Protein AF-A0A0L8GNL0-F1 (afdb_monomer)

Radius of gyration: 37.31 Å; Cα contacts (8 Å, |Δi|>4): 167; chains: 1; bounding box: 91×71×72 Å

Secondary structure (DSSP, 8-state):
--GGGTEEEEEEE--TTSTT-EEEE-SSS-EEEEEESS-EEEEEEEEESSTTSPPEEEEEEE--PPPHHHHHTT--------------SS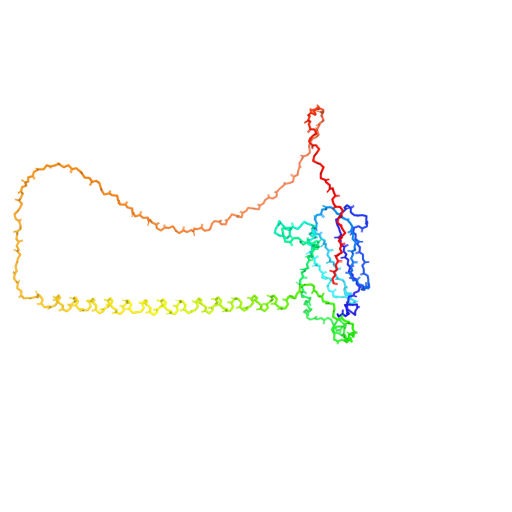--HHHHHHHH------------SS-HHHHHHHHHHHHHHHHHHHHHHHHHHHHHHHHHHHHHHHHHHHHHHHHTT--SS----PPPP---------------------------------------------------------EEEEEE-

Solvent-accessible surface area (backbone atoms only — not comparable to full-atom values): 16332 Å² total; per-residue (Å²): 131,79,58,65,67,43,38,45,34,36,35,39,35,50,55,85,90,44,85,71,26,72,42,78,39,62,57,80,78,48,59,51,76,49,75,46,79,76,66,49,67,31,41,38,36,41,32,41,61,49,80,88,53,80,62,48,76,46,80,44,71,47,79,80,78,73,52,73,67,44,55,75,70,65,59,88,73,88,84,90,85,80,90,84,81,92,80,75,80,84,58,53,77,66,48,46,50,38,71,69,68,61,74,85,70,96,63,79,82,84,74,62,96,66,61,61,65,62,53,49,50,51,50,51,50,52,51,51,51,52,53,49,51,54,52,51,52,53,52,52,53,50,50,53,50,49,54,50,52,55,52,52,50,51,53,54,54,52,50,52,57,53,63,69,69,64,83,81,79,87,86,85,82,84,79,86,87,84,88,86,90,79,89,84,89,85,88,85,85,87,85,82,83,78,88,80,83,86,79,88,82,85,84,86,87,84,84,90,85,87,90,86,90,88,89,90,87,83,90,86,83,89,89,81,89,77,82,74,79,72,74,77,59,74,42,80,45,74,52,70,112

InterPro domains:
  IPR005033 YEATS [PTHR47573] (2-164)
  IPR038704 YEATS superfamily [G3DSA:2.60.40.1970] (1-103)
  IPR055129 YEATS domain [PF03366] (2-65)
  IPR055129 YEATS domain [PS51037] (1-102)

Sequence (241 aa):
QDLSNYVKKVHFKLHESYPNQNRVVTKPPYEVTETGWGEFEVVIKIYFNDSNERPVTLYHLLKLFQSETDIMLGKKSLVCEFYDELMFQDPTQMMHQLLTNVRPIMMGTYRHENDFEEKREKTVNNILNAKNKIRYEIAELNERLKQSKETILKYKNEILKMEECDDVLTQPLQCPTTPLSSSTAVSLLTATSSASTVSLNVSVDNGATTPTTVTTAATSEVPTSLSISSSATTSINTLSI

Structure (mmCIF, N/CA/C/O backbone):
data_AF-A0A0L8GNL0-F1
#
_entry.id   AF-A0A0L8GNL0-F1
#
loop_
_atom_site.group_PDB
_atom_site.id
_atom_site.type_symbol
_atom_site.label_atom_id
_atom_site.label_alt_id
_atom_site.label_comp_id
_atom_site.label_asym_id
_atom_site.label_entity_id
_atom_site.label_seq_id
_atom_site.pdbx_PDB_ins_code
_atom_site.Cartn_x
_atom_site.Cartn_y
_atom_site.Cartn_z
_atom_site.occupancy
_atom_site.B_iso_or_equiv
_atom_site.auth_seq_id
_atom_site.auth_comp_id
_atom_site.auth_asym_id
_atom_site.auth_atom_id
_atom_site.pdbx_PDB_model_num
ATOM 1 N N . GLN A 1 1 ? 8.475 -14.566 1.090 1.00 61.19 1 GLN A N 1
ATOM 2 C CA . GLN A 1 1 ? 7.858 -15.228 -0.083 1.00 61.19 1 GLN A CA 1
ATOM 3 C C . GLN A 1 1 ? 8.562 -14.719 -1.335 1.00 61.19 1 GLN A C 1
ATOM 5 O O . GLN A 1 1 ? 9.025 -13.587 -1.301 1.00 61.19 1 GLN A O 1
ATOM 10 N N . ASP A 1 2 ? 8.697 -15.518 -2.397 1.00 74.50 2 ASP A N 1
ATOM 11 C CA . ASP A 1 2 ? 9.268 -15.013 -3.656 1.00 74.50 2 ASP A CA 1
ATOM 12 C C . ASP A 1 2 ? 8.208 -14.286 -4.470 1.00 74.50 2 ASP A C 1
ATOM 14 O O . ASP A 1 2 ? 7.346 -14.915 -5.088 1.00 74.50 2 ASP A O 1
ATOM 18 N N . LEU A 1 3 ? 8.276 -12.962 -4.464 1.00 86.00 3 LEU A N 1
ATOM 19 C CA . LEU A 1 3 ? 7.420 -12.126 -5.298 1.00 86.00 3 LEU A CA 1
ATOM 20 C C . LEU A 1 3 ? 7.780 -12.263 -6.788 1.00 86.00 3 LEU A C 1
ATOM 22 O O . LEU A 1 3 ? 6.911 -12.086 -7.638 1.00 86.00 3 LEU A O 1
ATOM 26 N N . SER A 1 4 ? 9.013 -12.660 -7.127 1.00 85.81 4 SER A N 1
ATOM 27 C CA . SER A 1 4 ? 9.515 -12.717 -8.515 1.00 85.81 4 SER A CA 1
ATOM 28 C C . SER A 1 4 ? 8.741 -13.668 -9.425 1.00 85.81 4 SER A C 1
ATOM 30 O O . SER A 1 4 ? 8.786 -13.535 -10.648 1.00 85.81 4 SER A O 1
ATOM 32 N N . ASN A 1 5 ? 8.031 -14.642 -8.845 1.00 88.50 5 ASN A N 1
ATOM 33 C CA . ASN A 1 5 ? 7.233 -15.602 -9.605 1.00 88.50 5 ASN A CA 1
ATOM 34 C C . ASN A 1 5 ? 6.108 -14.913 -10.384 1.00 88.50 5 ASN A C 1
ATOM 36 O O . ASN A 1 5 ? 5.841 -15.274 -11.529 1.00 88.50 5 ASN A O 1
ATOM 40 N N . TYR A 1 6 ? 5.472 -13.902 -9.793 1.00 91.00 6 TYR A N 1
ATOM 41 C CA . TYR A 1 6 ? 4.359 -13.181 -10.411 1.00 91.00 6 TYR A CA 1
ATOM 42 C C . TYR A 1 6 ? 4.653 -11.697 -10.642 1.00 91.00 6 TYR A C 1
ATOM 44 O O . TYR A 1 6 ? 4.002 -11.089 -11.489 1.00 91.00 6 TYR A O 1
ATOM 52 N N . VAL A 1 7 ? 5.653 -11.115 -9.976 1.00 93.94 7 VAL A N 1
ATOM 53 C CA . VAL A 1 7 ? 6.117 -9.741 -10.204 1.00 93.94 7 VAL A CA 1
ATOM 54 C C . VAL A 1 7 ? 7.204 -9.718 -11.276 1.00 9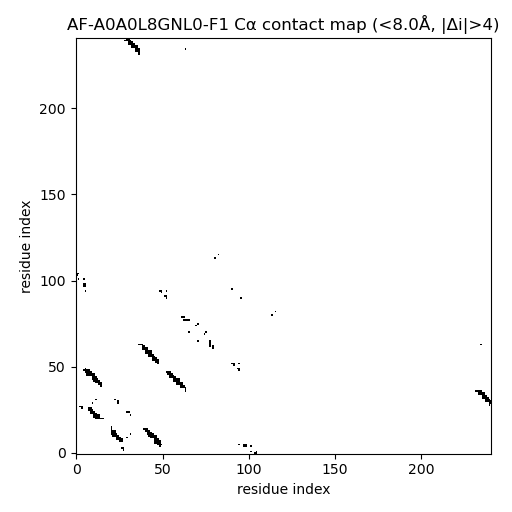3.94 7 VAL A C 1
ATOM 56 O O . VAL A 1 7 ? 8.263 -10.322 -11.134 1.00 93.94 7 VAL A O 1
ATOM 59 N N . LYS A 1 8 ? 6.963 -8.946 -12.337 1.00 95.56 8 LYS A N 1
ATOM 60 C CA . LYS A 1 8 ? 7.909 -8.708 -13.436 1.00 95.56 8 LYS A CA 1
ATOM 61 C C . LYS A 1 8 ? 8.917 -7.625 -13.105 1.00 95.56 8 LYS A C 1
ATOM 63 O O . LYS A 1 8 ? 10.094 -7.730 -13.441 1.00 95.56 8 LYS A O 1
ATOM 68 N N . LYS A 1 9 ? 8.420 -6.521 -12.547 1.00 96.50 9 LYS A N 1
ATOM 69 C CA . LYS A 1 9 ? 9.217 -5.351 -12.179 1.00 96.50 9 LYS A CA 1
ATOM 70 C C . LYS A 1 9 ? 8.424 -4.402 -11.296 1.00 96.50 9 LYS A C 1
ATOM 72 O O . LYS A 1 9 ? 7.199 -4.343 -11.373 1.00 96.50 9 LYS A O 1
ATOM 77 N N . VAL A 1 10 ? 9.151 -3.583 -10.558 1.00 97.94 10 VAL A N 1
ATOM 78 C CA . VAL A 1 10 ? 8.624 -2.530 -9.700 1.00 97.94 10 VAL A CA 1
ATOM 79 C C . VAL A 1 10 ? 9.221 -1.215 -10.162 1.00 97.94 10 VAL A C 1
ATOM 81 O O . VAL A 1 10 ? 10.431 -1.096 -10.350 1.00 97.94 10 VAL A O 1
ATOM 84 N N . HIS A 1 11 ? 8.361 -0.241 -10.415 1.00 97.81 11 HIS A N 1
ATOM 85 C CA . HIS A 1 11 ? 8.750 1.118 -10.745 1.00 97.81 11 HIS A CA 1
ATOM 86 C C . HIS A 1 11 ? 8.602 1.990 -9.504 1.00 97.81 11 HIS A C 1
ATOM 88 O O . HIS A 1 11 ? 7.504 2.095 -8.972 1.00 97.81 11 HIS A O 1
ATOM 94 N N . PHE A 1 12 ? 9.669 2.667 -9.108 1.00 98.06 12 PHE A N 1
ATOM 95 C CA . PHE A 1 12 ? 9.649 3.694 -8.077 1.00 98.06 12 PHE A CA 1
ATOM 96 C C . PHE A 1 12 ? 9.792 5.049 -8.761 1.00 98.06 12 PHE A C 1
ATOM 98 O O . PHE A 1 12 ? 10.820 5.325 -9.384 1.00 98.06 12 PHE A O 1
ATOM 105 N N . LYS A 1 13 ? 8.755 5.882 -8.692 1.00 97.75 13 LYS A N 1
ATOM 106 C CA . LYS A 1 13 ? 8.811 7.273 -9.142 1.00 97.75 13 LYS A CA 1
ATOM 107 C C . LYS A 1 13 ? 9.106 8.154 -7.934 1.00 97.75 13 LYS A C 1
ATOM 109 O O . LYS A 1 13 ? 8.230 8.386 -7.104 1.00 97.75 13 LYS A O 1
ATOM 114 N N . LEU A 1 14 ? 10.349 8.611 -7.864 1.00 97.31 14 LEU A N 1
ATOM 115 C CA . LEU A 1 14 ? 10.846 9.559 -6.878 1.00 97.31 14 LEU A CA 1
ATOM 116 C C . LEU A 1 14 ? 10.460 11.000 -7.254 1.00 97.31 14 LEU A C 1
ATOM 118 O O . LEU A 1 14 ? 9.925 11.257 -8.338 1.00 97.31 14 LEU A O 1
ATOM 122 N N . HIS A 1 15 ? 10.772 11.942 -6.364 1.00 96.62 15 HIS A N 1
ATOM 123 C CA . HIS A 1 15 ? 10.631 13.371 -6.622 1.00 96.62 15 HIS A CA 1
ATOM 124 C C . HIS A 1 15 ? 11.512 13.830 -7.799 1.00 96.62 15 HIS A C 1
ATOM 126 O O . HIS A 1 15 ? 12.594 13.291 -8.032 1.00 96.62 15 HIS A O 1
ATOM 132 N N . GLU A 1 16 ? 11.067 14.859 -8.523 1.00 96.06 16 GLU A N 1
ATOM 133 C CA . GLU A 1 16 ? 11.702 15.354 -9.759 1.00 96.06 16 GLU A CA 1
ATOM 134 C C . GLU A 1 16 ? 13.116 15.915 -9.546 1.00 96.06 16 GLU A C 1
ATOM 136 O O . GLU A 1 16 ? 13.903 16.010 -10.483 1.00 96.06 16 GLU A O 1
ATOM 141 N N . SER A 1 17 ? 13.471 16.242 -8.301 1.00 95.19 17 SER A N 1
ATOM 142 C CA . SER A 1 17 ? 14.826 16.666 -7.935 1.00 95.19 17 SER A CA 1
ATOM 143 C C . SER A 1 17 ? 15.866 15.546 -8.018 1.00 95.19 17 SER A C 1
ATOM 145 O O . SER A 1 17 ? 17.061 15.837 -8.012 1.00 95.19 17 SER A O 1
ATOM 147 N N . TYR A 1 18 ? 15.449 14.275 -8.044 1.00 96.12 18 TYR A N 1
ATOM 148 C CA . TYR A 1 18 ? 16.376 13.149 -8.127 1.00 96.12 18 TYR A CA 1
ATOM 149 C C . TYR A 1 18 ? 16.816 12.890 -9.571 1.00 96.12 18 TYR A C 1
ATOM 151 O O . TYR A 1 18 ? 15.975 12.809 -10.474 1.00 96.12 18 TYR A O 1
ATOM 159 N N . PRO A 1 19 ? 18.116 12.638 -9.812 1.00 93.56 19 PRO A N 1
ATOM 160 C CA . PRO A 1 19 ? 18.558 12.136 -11.101 1.00 93.56 19 PRO A CA 1
ATOM 161 C C . PRO A 1 19 ? 17.915 10.770 -11.353 1.00 93.56 19 PRO A C 1
ATOM 163 O O . PRO A 1 19 ? 17.896 9.895 -10.480 1.00 93.56 19 PRO A O 1
ATOM 166 N N . ASN A 1 20 ? 17.391 10.581 -12.564 1.00 93.56 20 ASN A N 1
ATOM 167 C CA . ASN A 1 20 ? 16.643 9.382 -12.938 1.00 93.56 20 ASN A CA 1
ATOM 168 C C . ASN A 1 20 ? 15.492 9.090 -11.961 1.00 93.56 20 ASN A C 1
ATOM 170 O O . ASN A 1 20 ? 15.438 8.006 -11.387 1.00 93.56 20 ASN A O 1
ATOM 174 N N . GLN A 1 21 ? 14.567 10.036 -11.766 1.00 95.88 21 GLN A N 1
ATOM 175 C CA . GLN A 1 21 ? 13.455 9.891 -10.813 1.00 95.88 21 GLN A CA 1
ATOM 176 C C . GLN A 1 21 ? 12.640 8.592 -10.975 1.00 95.88 21 GLN A C 1
ATOM 178 O O . GLN A 1 21 ? 12.047 8.117 -10.017 1.00 95.88 21 GLN A O 1
ATOM 183 N N . ASN A 1 22 ? 12.600 8.004 -12.176 1.00 97.19 22 ASN A N 1
ATOM 184 C CA . ASN A 1 22 ? 11.935 6.730 -12.436 1.00 97.19 22 ASN A CA 1
ATOM 185 C C . ASN A 1 22 ? 12.946 5.581 -12.328 1.00 97.19 22 ASN A C 1
ATOM 187 O O . ASN A 1 22 ? 13.700 5.321 -13.268 1.00 97.19 22 ASN A O 1
ATOM 191 N N . ARG A 1 23 ? 12.942 4.869 -11.202 1.00 97.25 23 ARG A N 1
ATOM 192 C CA . ARG A 1 23 ? 13.782 3.688 -10.966 1.00 97.25 23 ARG A CA 1
ATOM 193 C C . ARG A 1 23 ? 12.989 2.423 -11.245 1.00 97.25 23 ARG A C 1
ATOM 195 O O . ARG A 1 23 ? 11.818 2.336 -10.890 1.00 97.25 23 ARG A O 1
ATOM 202 N N . VAL A 1 24 ? 13.617 1.440 -11.882 1.00 97.62 24 VAL A N 1
ATOM 203 C CA . VAL A 1 24 ? 12.973 0.169 -12.229 1.00 97.62 24 VAL A CA 1
ATOM 204 C C . VAL A 1 24 ? 13.790 -0.976 -11.660 1.00 97.62 24 VAL A C 1
ATOM 206 O O . VAL A 1 24 ? 14.934 -1.175 -12.060 1.00 97.62 24 VAL A O 1
ATOM 209 N N . VAL A 1 25 ? 13.182 -1.750 -10.767 1.00 96.88 25 VAL A N 1
ATOM 210 C CA . VAL A 1 25 ? 13.789 -2.929 -10.149 1.00 96.88 25 VAL A CA 1
ATOM 211 C C . VAL A 1 25 ? 13.085 -4.172 -10.683 1.00 96.88 25 VAL A C 1
ATOM 213 O O . VAL A 1 25 ? 11.865 -4.282 -10.616 1.00 96.88 25 VAL A O 1
ATOM 216 N N . THR A 1 26 ? 13.839 -5.091 -11.284 1.00 95.44 26 THR A N 1
ATOM 217 C CA . THR A 1 26 ? 13.286 -6.279 -11.971 1.00 95.44 26 THR A CA 1
ATOM 218 C C . THR A 1 26 ? 13.453 -7.571 -11.177 1.00 95.44 26 THR A C 1
ATOM 220 O O . THR A 1 26 ? 12.779 -8.553 -11.466 1.00 95.44 26 THR A O 1
ATOM 223 N N . LYS A 1 27 ? 14.334 -7.580 -10.175 1.00 91.56 27 LYS A N 1
ATOM 224 C CA . LYS A 1 27 ? 14.648 -8.745 -9.346 1.00 91.56 27 LYS A CA 1
ATOM 225 C C . LYS A 1 27 ? 14.683 -8.330 -7.875 1.00 91.56 27 LYS A C 1
ATOM 227 O O . LYS A 1 27 ? 15.057 -7.190 -7.612 1.00 91.56 27 LYS A O 1
ATOM 232 N N . PRO A 1 28 ? 14.334 -9.228 -6.945 1.00 90.06 28 PRO A N 1
ATOM 233 C CA . PRO A 1 28 ? 14.420 -8.954 -5.520 1.00 90.06 28 PRO A CA 1
ATOM 234 C C . PRO A 1 28 ? 15.886 -8.759 -5.077 1.00 90.06 28 PRO A C 1
ATOM 236 O O . PRO A 1 28 ? 16.784 -9.337 -5.703 1.00 90.06 28 PRO A O 1
ATOM 239 N N . PRO A 1 29 ? 16.138 -8.010 -3.986 1.00 92.31 29 PRO A N 1
ATOM 240 C CA . PRO A 1 29 ? 15.162 -7.248 -3.202 1.00 92.31 29 PRO A CA 1
ATOM 241 C C . PRO A 1 29 ? 14.612 -6.058 -3.999 1.00 92.31 29 PRO A C 1
ATOM 243 O O . PRO A 1 29 ? 15.347 -5.362 -4.699 1.00 92.31 29 PRO A O 1
ATOM 246 N N . TYR A 1 30 ? 13.297 -5.852 -3.934 1.00 94.12 30 TYR A N 1
ATOM 247 C CA . TYR A 1 30 ? 12.639 -4.755 -4.635 1.00 94.12 30 TYR A CA 1
ATOM 248 C C . TYR A 1 30 ? 12.757 -3.481 -3.806 1.00 94.12 30 TYR A C 1
ATOM 250 O O . TYR A 1 30 ? 11.783 -3.022 -3.217 1.00 94.12 30 TYR A O 1
ATOM 258 N N . GLU A 1 31 ? 13.970 -2.936 -3.748 1.00 93.56 31 GLU A N 1
ATOM 259 C CA . GLU A 1 31 ? 14.277 -1.770 -2.932 1.00 93.56 31 GLU A CA 1
ATOM 260 C C . GLU A 1 31 ? 15.060 -0.691 -3.684 1.00 93.56 31 GLU A C 1
ATOM 262 O O . GLU A 1 31 ? 15.782 -0.959 -4.649 1.00 93.56 31 GLU A O 1
ATOM 267 N N . VAL A 1 32 ? 14.900 0.555 -3.240 1.00 94.31 32 VAL A N 1
ATOM 268 C CA . VAL A 1 32 ? 15.682 1.706 -3.696 1.00 94.31 32 VAL A CA 1
ATOM 269 C C . VAL A 1 32 ? 16.230 2.425 -2.474 1.00 94.31 32 VAL A C 1
ATOM 271 O O . VAL A 1 32 ? 15.463 2.889 -1.632 1.00 94.31 32 VAL A O 1
ATOM 274 N N . THR A 1 33 ? 17.556 2.544 -2.410 1.00 94.31 33 THR A N 1
ATOM 275 C CA . THR A 1 33 ? 18.246 3.326 -1.382 1.00 94.31 33 THR A CA 1
ATOM 276 C C . THR A 1 33 ? 18.713 4.656 -1.950 1.00 94.31 33 THR A C 1
ATOM 278 O O . THR A 1 33 ? 19.411 4.689 -2.963 1.00 94.31 33 THR A O 1
ATOM 281 N N . GLU A 1 34 ? 18.345 5.750 -1.291 1.00 93.81 34 GLU A N 1
ATOM 282 C CA . GLU A 1 34 ? 18.699 7.110 -1.695 1.00 93.81 34 GLU A CA 1
ATOM 283 C C . GLU A 1 34 ? 18.957 8.020 -0.496 1.00 93.81 34 GLU A C 1
ATOM 285 O O . GLU A 1 34 ? 18.543 7.744 0.633 1.00 93.81 34 GLU A O 1
ATOM 290 N N . THR A 1 35 ? 19.638 9.133 -0.753 1.00 92.62 35 THR A N 1
ATOM 291 C CA . THR A 1 35 ? 19.872 10.182 0.240 1.00 92.62 35 THR A CA 1
ATOM 292 C C . THR A 1 35 ? 19.005 11.406 -0.022 1.00 92.62 35 THR A C 1
ATOM 294 O O . THR A 1 35 ? 18.766 11.780 -1.169 1.00 92.62 35 THR A O 1
ATOM 297 N N . GLY A 1 36 ? 18.498 12.042 1.033 1.00 90.94 36 GLY A N 1
ATOM 298 C CA . GLY A 1 36 ? 17.607 13.194 0.890 1.00 90.94 36 GLY A CA 1
ATOM 299 C C . GLY A 1 36 ? 17.402 13.992 2.169 1.00 90.94 36 GLY A C 1
ATOM 300 O O . GLY A 1 36 ? 17.855 13.602 3.245 1.00 90.94 36 GLY A O 1
ATOM 301 N N . TRP A 1 37 ? 16.715 15.124 2.016 1.00 90.94 37 TRP A N 1
ATOM 302 C CA . TRP A 1 37 ? 16.456 16.110 3.078 1.00 90.94 37 TRP A CA 1
ATOM 303 C C . TRP A 1 37 ? 14.969 16.426 3.260 1.00 90.94 37 TRP A C 1
ATOM 305 O O . TRP A 1 37 ? 14.602 17.087 4.225 1.00 90.94 37 TRP A O 1
ATOM 315 N N . GLY A 1 38 ? 14.133 16.030 2.298 1.00 91.50 38 GLY A N 1
ATOM 316 C CA . GLY A 1 38 ? 12.712 16.356 2.260 1.00 91.50 38 GLY A CA 1
ATOM 317 C C . GLY A 1 38 ? 11.847 15.106 2.207 1.00 91.50 38 GLY A C 1
ATOM 318 O O . GLY A 1 38 ? 12.251 14.086 1.648 1.00 91.50 38 GLY A O 1
ATOM 319 N N . GLU A 1 39 ? 10.654 15.220 2.776 1.00 93.75 39 GLU A N 1
ATOM 320 C CA . GLU A 1 39 ? 9.603 14.212 2.688 1.00 93.75 39 GLU A CA 1
ATOM 321 C C . GLU A 1 39 ? 8.814 14.414 1.399 1.00 93.75 39 GLU A C 1
ATOM 323 O O . GLU A 1 39 ? 8.498 15.543 1.016 1.00 93.75 39 GLU A O 1
ATOM 328 N N . PHE A 1 40 ? 8.506 13.324 0.708 1.00 95.56 40 PHE A N 1
ATOM 329 C CA . PHE A 1 40 ? 7.718 13.368 -0.516 1.00 95.56 40 PHE A CA 1
ATOM 330 C C . PHE A 1 40 ? 7.000 12.042 -0.735 1.00 95.56 40 PHE A C 1
ATOM 332 O O . PHE A 1 40 ? 7.392 11.000 -0.211 1.00 95.56 40 PHE A O 1
ATOM 339 N N . GLU A 1 41 ? 5.931 12.080 -1.521 1.00 96.25 41 GLU A N 1
ATOM 340 C CA . GLU A 1 41 ? 5.212 10.878 -1.919 1.00 96.25 41 GLU A CA 1
ATOM 341 C C . GLU A 1 41 ? 5.968 10.152 -3.038 1.00 96.25 41 GLU A C 1
ATOM 343 O O . GLU A 1 41 ? 6.245 10.713 -4.102 1.00 96.25 41 GLU A O 1
ATOM 348 N N . VAL A 1 42 ? 6.304 8.889 -2.796 1.00 96.38 42 VAL A N 1
ATOM 349 C CA . VAL A 1 42 ? 6.856 7.972 -3.788 1.00 96.38 42 VAL A CA 1
ATOM 350 C C . VAL A 1 42 ? 5.710 7.185 -4.404 1.00 96.38 42 VAL A C 1
ATOM 352 O O . VAL A 1 42 ? 4.937 6.537 -3.697 1.00 96.38 42 VAL A O 1
ATOM 355 N N . VAL A 1 43 ? 5.628 7.188 -5.735 1.00 97.56 43 VAL A N 1
ATOM 356 C CA . VAL A 1 43 ? 4.664 6.345 -6.453 1.00 97.56 43 VAL A CA 1
ATOM 357 C C . VAL A 1 43 ? 5.338 5.027 -6.810 1.00 97.56 43 VAL A C 1
ATOM 359 O O . VAL A 1 43 ? 6.292 5.000 -7.592 1.00 97.56 43 VAL A O 1
ATOM 362 N N . ILE A 1 44 ? 4.830 3.929 -6.260 1.00 97.50 44 ILE A N 1
ATOM 363 C CA . ILE A 1 44 ? 5.339 2.577 -6.485 1.00 97.50 44 ILE A CA 1
ATOM 364 C C . ILE A 1 44 ? 4.371 1.862 -7.420 1.00 97.50 44 ILE A C 1
ATOM 366 O O . ILE A 1 44 ? 3.213 1.656 -7.080 1.00 97.50 44 ILE A O 1
ATOM 370 N N . LYS A 1 45 ? 4.816 1.477 -8.616 1.00 97.62 45 LYS A N 1
ATOM 371 C CA . LYS A 1 45 ? 3.993 0.731 -9.574 1.00 97.62 45 LYS A CA 1
ATOM 372 C C . LYS A 1 45 ? 4.546 -0.671 -9.793 1.00 97.62 45 LYS A C 1
ATOM 374 O O . LYS A 1 45 ? 5.632 -0.837 -10.347 1.00 97.62 45 LYS A O 1
ATOM 379 N N . ILE A 1 46 ? 3.773 -1.673 -9.399 1.00 97.25 46 ILE A N 1
ATOM 380 C CA . ILE A 1 46 ? 4.101 -3.093 -9.511 1.00 97.25 46 ILE A CA 1
ATOM 381 C C . ILE A 1 46 ? 3.519 -3.620 -10.821 1.00 97.25 46 ILE A C 1
ATOM 383 O O . ILE A 1 46 ? 2.322 -3.495 -11.077 1.00 97.25 46 ILE A O 1
ATOM 387 N N . TYR A 1 47 ? 4.370 -4.203 -11.659 1.00 96.69 47 TYR A N 1
ATOM 388 C CA . TYR A 1 47 ? 3.977 -4.862 -12.900 1.00 96.69 47 TYR A CA 1
ATOM 389 C C . TYR A 1 47 ? 4.100 -6.370 -12.740 1.00 96.69 47 TYR A C 1
ATOM 391 O O . TYR A 1 47 ? 5.116 -6.860 -12.241 1.00 96.69 47 TYR A O 1
ATOM 399 N N . PHE A 1 48 ?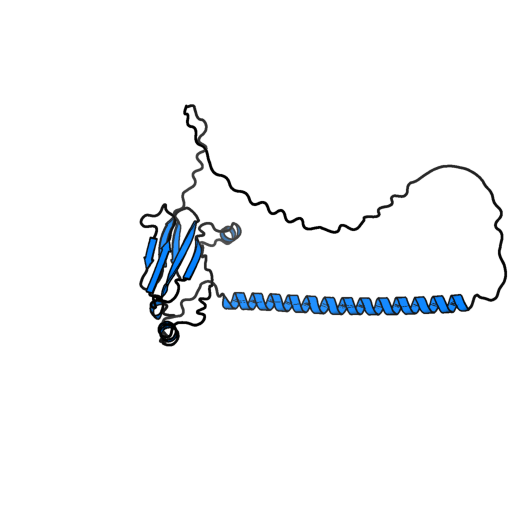 3.108 -7.098 -13.237 1.00 96.00 48 PHE A N 1
ATOM 400 C CA . PHE A 1 48 ? 3.077 -8.553 -13.178 1.00 96.00 48 PHE A CA 1
ATOM 401 C C . PHE A 1 48 ? 3.714 -9.198 -14.412 1.00 96.00 48 PHE A C 1
ATOM 403 O O . PHE A 1 48 ? 3.924 -8.556 -15.448 1.00 96.00 48 PHE A O 1
ATOM 410 N N . ASN A 1 49 ? 4.086 -10.471 -14.274 1.00 93.62 49 ASN A N 1
ATOM 411 C CA . ASN A 1 49 ? 4.631 -11.278 -15.368 1.00 93.62 49 ASN A CA 1
ATOM 412 C C . ASN A 1 49 ? 3.597 -11.473 -16.479 1.00 93.62 49 ASN A C 1
ATOM 414 O O . ASN A 1 49 ? 3.953 -11.386 -17.658 1.00 93.62 49 ASN A O 1
ATOM 418 N N . ASP A 1 50 ? 2.326 -11.647 -16.113 1.00 93.56 50 ASP A N 1
ATOM 419 C CA . ASP A 1 50 ? 1.235 -11.528 -17.071 1.00 93.56 50 ASP A CA 1
ATOM 420 C C . ASP A 1 50 ? 1.009 -10.053 -17.427 1.00 93.56 50 ASP A C 1
ATOM 422 O O . ASP A 1 50 ? 0.745 -9.216 -16.568 1.00 93.56 50 ASP A O 1
ATOM 426 N N . SER A 1 51 ? 1.130 -9.735 -18.715 1.00 92.44 51 SER A N 1
ATOM 427 C CA . SER A 1 51 ? 0.960 -8.367 -19.218 1.00 92.44 51 SER A CA 1
ATOM 428 C C . SER A 1 51 ? -0.510 -7.971 -19.388 1.00 92.44 51 SER A C 1
ATOM 430 O O . SER A 1 51 ? -0.783 -6.790 -19.595 1.00 92.44 51 SER A O 1
ATOM 432 N N . ASN A 1 52 ? -1.438 -8.931 -19.306 1.00 92.62 52 ASN A N 1
ATOM 433 C CA . ASN A 1 52 ? -2.879 -8.670 -19.297 1.00 92.62 52 ASN A CA 1
ATOM 434 C C . ASN A 1 52 ? -3.383 -8.263 -17.905 1.00 92.62 52 ASN A C 1
ATOM 436 O O . ASN A 1 52 ? -4.451 -7.665 -17.795 1.00 92.62 52 ASN A O 1
ATOM 440 N N . GLU A 1 53 ? -2.616 -8.563 -16.853 1.00 92.88 53 GLU A N 1
ATOM 441 C CA . GLU A 1 53 ? -2.953 -8.186 -15.485 1.00 92.88 53 GLU A CA 1
ATOM 442 C C . GLU A 1 53 ? -2.634 -6.704 -15.248 1.00 92.88 53 GLU A C 1
ATOM 444 O O . GLU A 1 53 ? -1.570 -6.195 -15.632 1.00 92.88 53 GLU A O 1
ATOM 449 N N . ARG A 1 54 ? -3.558 -5.979 -14.611 1.00 94.19 54 ARG A N 1
ATOM 450 C CA . ARG A 1 54 ? -3.409 -4.531 -14.425 1.00 94.19 54 ARG A CA 1
ATOM 451 C C . ARG A 1 54 ? -2.295 -4.238 -13.413 1.00 94.19 54 ARG A C 1
ATOM 453 O O . ARG A 1 54 ? -2.358 -4.750 -12.301 1.00 94.19 54 ARG A O 1
ATOM 460 N N . PRO A 1 55 ? -1.332 -3.344 -13.711 1.00 95.88 55 PRO A N 1
ATOM 461 C CA . PRO A 1 55 ? -0.339 -2.929 -12.724 1.00 95.88 55 PRO A CA 1
ATOM 462 C C . PRO A 1 55 ? -0.986 -2.302 -11.484 1.00 95.88 55 PRO A C 1
ATOM 464 O O . PRO A 1 55 ? -1.897 -1.476 -11.602 1.00 95.88 55 PRO A O 1
ATOM 467 N N . VAL A 1 56 ? -0.469 -2.635 -10.303 1.00 96.44 56 VAL A N 1
ATOM 468 C CA . VAL A 1 56 ? -0.896 -2.028 -9.034 1.00 96.44 56 VAL A CA 1
ATOM 469 C C . VAL A 1 56 ? -0.064 -0.781 -8.772 1.00 96.44 56 VAL A C 1
ATOM 471 O O . VAL A 1 56 ? 1.136 -0.772 -9.032 1.00 96.44 56 VAL A O 1
ATOM 474 N N . THR A 1 57 ? -0.701 0.290 -8.301 1.00 97.12 57 THR A N 1
ATOM 475 C CA . THR A 1 57 ? -0.030 1.549 -7.952 1.00 97.12 57 THR A CA 1
ATOM 476 C C . THR A 1 57 ? -0.263 1.845 -6.479 1.00 97.12 57 THR A C 1
ATOM 478 O O . THR A 1 57 ? -1.412 1.922 -6.057 1.00 97.12 57 THR A O 1
ATOM 481 N N . LEU A 1 58 ? 0.823 2.016 -5.735 1.00 96.50 58 LEU A N 1
ATOM 482 C CA . LEU A 1 58 ? 0.854 2.378 -4.327 1.00 96.50 58 LEU A CA 1
ATOM 483 C C . LEU A 1 58 ? 1.456 3.775 -4.183 1.00 96.50 58 LEU A C 1
ATOM 485 O O . LEU A 1 58 ? 2.314 4.182 -4.973 1.00 96.50 58 LEU A O 1
ATOM 489 N N . TYR A 1 59 ? 1.019 4.483 -3.152 1.00 96.00 59 TYR A N 1
ATOM 490 C CA . TYR A 1 59 ? 1.494 5.814 -2.807 1.00 96.00 59 TYR A CA 1
ATOM 491 C C . TYR A 1 59 ? 2.079 5.746 -1.405 1.00 96.00 59 TYR A C 1
ATOM 493 O O . TYR A 1 59 ? 1.379 5.413 -0.450 1.00 96.00 59 TYR A O 1
ATOM 501 N N . HIS A 1 60 ? 3.378 5.997 -1.293 1.00 94.88 60 HIS A N 1
ATOM 502 C CA . HIS A 1 60 ? 4.101 5.891 -0.037 1.00 94.88 60 HIS A CA 1
ATOM 503 C C . HIS A 1 60 ? 4.714 7.238 0.317 1.00 94.88 60 HIS A C 1
ATOM 505 O O . HIS A 1 60 ? 5.605 7.719 -0.381 1.00 94.88 60 HIS A O 1
ATOM 511 N N . LEU A 1 61 ? 4.258 7.851 1.406 1.00 94.19 61 LEU A N 1
ATOM 512 C CA . LEU A 1 61 ? 4.874 9.069 1.916 1.00 94.19 61 LEU A CA 1
ATOM 513 C C . LEU A 1 61 ? 6.212 8.724 2.580 1.00 94.19 61 LEU A C 1
ATOM 515 O O . LEU A 1 61 ? 6.233 8.139 3.662 1.00 94.19 61 LEU A O 1
ATOM 519 N N . LEU A 1 62 ? 7.319 9.107 1.942 1.00 92.50 62 LEU A N 1
ATOM 520 C CA . LEU A 1 62 ? 8.652 8.926 2.502 1.00 92.50 62 LEU A CA 1
ATOM 521 C C . LEU A 1 62 ? 8.845 9.904 3.664 1.00 92.50 62 LEU A C 1
ATOM 523 O O . LEU A 1 62 ? 8.995 11.107 3.452 1.00 92.50 62 LEU A O 1
ATOM 527 N N . LYS A 1 63 ? 8.829 9.373 4.886 1.00 90.31 63 LYS A N 1
ATOM 528 C CA . LYS A 1 63 ? 8.969 10.142 6.122 1.00 90.31 63 LYS A CA 1
ATOM 529 C C . LYS A 1 63 ? 10.430 10.169 6.574 1.00 90.31 63 LYS A C 1
ATOM 531 O O . LYS A 1 63 ? 11.069 9.125 6.638 1.00 90.31 63 LYS A O 1
ATOM 536 N N . LEU A 1 64 ? 10.940 11.348 6.913 1.00 86.94 64 LEU A N 1
ATOM 537 C CA . LEU A 1 64 ? 12.313 11.573 7.386 1.00 86.94 64 LEU A CA 1
ATOM 538 C C . LEU A 1 64 ? 12.344 12.061 8.830 1.00 86.94 64 LEU A C 1
ATOM 540 O O . LEU A 1 64 ? 13.301 11.796 9.559 1.00 86.94 64 LEU A O 1
ATOM 544 N N . PHE A 1 65 ? 11.302 12.770 9.258 1.00 86.06 65 PHE A N 1
ATOM 545 C CA . PHE A 1 65 ? 11.281 13.408 10.563 1.00 86.06 65 PHE A CA 1
ATOM 546 C C . PHE A 1 65 ? 10.589 12.524 11.596 1.00 86.06 65 PHE A C 1
ATOM 548 O O . PHE A 1 65 ? 9.443 12.094 11.438 1.00 86.06 65 PHE A O 1
ATOM 555 N N . GLN A 1 66 ? 11.297 12.255 12.690 1.00 83.50 66 GLN A N 1
ATOM 556 C CA . GLN A 1 66 ? 10.736 11.562 13.845 1.00 83.50 66 GLN A CA 1
ATOM 557 C C . GLN A 1 66 ? 9.732 12.458 14.579 1.00 83.50 66 GLN A C 1
ATOM 559 O O . GLN A 1 66 ? 9.836 13.684 14.542 1.00 83.50 66 GLN A O 1
ATOM 564 N N . SER A 1 67 ? 8.765 11.849 15.270 1.00 82.69 67 SER A N 1
ATOM 565 C CA . SER A 1 67 ? 7.912 12.613 16.185 1.00 82.69 67 SER A CA 1
ATOM 566 C C . SER A 1 67 ? 8.718 13.080 17.403 1.00 82.69 67 SER A C 1
ATOM 568 O O . SER A 1 67 ? 9.677 12.417 17.799 1.00 82.69 67 SER A O 1
ATOM 570 N N . GLU A 1 68 ? 8.318 14.185 18.042 1.00 81.12 68 GLU A N 1
ATOM 571 C CA . GLU A 1 68 ? 8.969 14.664 19.276 1.00 81.12 68 GLU A CA 1
ATOM 572 C C . GLU A 1 68 ? 9.043 13.564 20.345 1.00 81.12 68 GLU A C 1
ATOM 574 O O . GLU A 1 68 ? 10.053 13.407 21.028 1.00 81.12 68 GLU A O 1
ATOM 579 N N . THR A 1 69 ? 8.000 12.735 20.432 1.00 81.25 69 THR A N 1
ATOM 580 C CA . THR A 1 69 ? 7.948 11.574 21.323 1.00 81.25 69 THR A CA 1
ATOM 581 C C . THR A 1 69 ? 9.014 10.532 20.977 1.00 81.25 69 THR A C 1
ATOM 583 O O . THR A 1 69 ? 9.694 10.040 21.873 1.00 81.25 69 THR A O 1
ATOM 586 N N . ASP A 1 70 ? 9.211 10.207 19.698 1.00 81.06 70 ASP A N 1
ATOM 587 C CA . ASP A 1 70 ? 10.232 9.239 19.269 1.00 81.06 70 ASP A CA 1
ATOM 588 C C . ASP A 1 70 ? 11.657 9.729 19.568 1.00 81.06 70 ASP A C 1
ATOM 590 O O . ASP A 1 70 ? 12.501 8.939 20.005 1.00 81.06 70 ASP A O 1
ATOM 594 N N . ILE A 1 71 ? 11.890 11.037 19.420 1.00 81.38 71 ILE A N 1
ATOM 595 C CA . ILE A 1 71 ? 13.159 11.693 19.762 1.00 81.38 71 ILE A CA 1
ATOM 596 C C . ILE A 1 71 ? 13.401 11.615 21.275 1.00 81.38 71 ILE A C 1
ATOM 598 O O . ILE A 1 71 ? 14.490 11.235 21.707 1.00 81.38 71 ILE A O 1
ATOM 602 N N . MET A 1 72 ? 12.381 11.910 22.090 1.00 80.94 72 MET A N 1
ATOM 603 C CA . MET A 1 72 ? 12.456 11.801 23.554 1.00 80.94 72 MET A CA 1
ATOM 604 C C . MET A 1 72 ? 12.727 10.370 24.033 1.00 80.94 72 MET A C 1
ATOM 606 O O . MET A 1 72 ? 13.409 10.177 25.038 1.00 80.94 72 MET A O 1
ATOM 610 N N . LEU A 1 73 ? 12.229 9.365 23.306 1.00 83.19 73 LEU A N 1
ATOM 611 C CA . LEU A 1 73 ? 12.487 7.947 23.573 1.00 83.19 73 LEU A CA 1
ATOM 612 C C . LEU A 1 73 ? 13.856 7.469 23.047 1.00 83.19 73 LEU A C 1
ATOM 614 O O . LEU A 1 73 ? 14.207 6.304 23.235 1.00 83.19 73 LEU A O 1
ATOM 618 N N . GLY A 1 74 ? 14.640 8.341 22.402 1.00 79.56 74 GLY A N 1
ATOM 619 C CA . GLY A 1 74 ? 15.988 8.034 21.923 1.00 79.56 74 GLY A CA 1
ATOM 620 C C . GLY A 1 74 ? 16.029 7.087 20.720 1.00 79.56 74 GLY A C 1
ATOM 621 O O . GLY A 1 74 ? 17.039 6.401 20.519 1.00 79.56 74 GLY A O 1
ATOM 622 N N . LYS A 1 75 ? 14.955 7.014 19.920 1.00 78.31 75 LYS A N 1
ATOM 623 C CA . LYS A 1 75 ? 14.927 6.169 18.719 1.00 78.31 75 LYS A CA 1
ATOM 624 C C . LYS A 1 75 ? 15.894 6.719 17.670 1.00 78.31 75 LYS A C 1
ATOM 626 O O . LYS A 1 75 ? 15.827 7.872 17.266 1.00 78.31 75 LYS A O 1
ATOM 631 N N . LYS A 1 76 ? 16.824 5.879 17.212 1.00 73.88 76 LYS A N 1
ATOM 632 C CA . LYS A 1 76 ? 17.871 6.288 16.256 1.00 73.88 76 LYS A CA 1
ATOM 633 C C . LYS A 1 76 ? 17.490 6.078 14.793 1.00 73.88 76 LYS A C 1
ATOM 635 O O . LYS A 1 76 ? 18.097 6.698 13.931 1.00 73.88 76 LYS A O 1
ATOM 640 N N . SER A 1 77 ? 16.514 5.213 14.521 1.00 77.25 77 SER A N 1
ATOM 641 C CA . SER A 1 77 ? 16.063 4.881 13.169 1.00 77.25 77 SER A CA 1
ATOM 642 C C . SER A 1 77 ? 14.576 5.178 13.030 1.00 77.25 77 SER A C 1
ATOM 644 O O . SER A 1 77 ? 13.797 4.869 13.935 1.00 77.25 77 SER A O 1
ATOM 646 N N . LEU A 1 78 ? 14.201 5.783 11.905 1.00 82.81 78 LEU A N 1
ATOM 647 C CA . LEU A 1 78 ? 12.814 5.966 11.508 1.00 82.81 78 LEU A CA 1
ATOM 648 C C . LEU A 1 78 ? 12.479 4.885 10.484 1.00 82.81 78 LEU A C 1
ATOM 650 O O . LEU A 1 78 ? 13.127 4.785 9.449 1.00 82.81 78 LEU A O 1
ATOM 654 N N . VAL A 1 79 ? 11.462 4.084 10.790 1.00 84.88 79 VAL A N 1
ATOM 655 C CA . VAL A 1 79 ? 10.931 3.056 9.893 1.00 84.88 79 VAL A CA 1
ATOM 656 C C . VAL A 1 79 ? 9.463 3.378 9.647 1.00 84.88 79 VAL A C 1
ATOM 658 O O . VAL A 1 79 ? 8.687 3.523 10.594 1.00 84.88 79 VAL A O 1
ATOM 661 N N . CYS A 1 80 ? 9.090 3.534 8.378 1.00 85.31 80 CYS A N 1
ATOM 662 C CA . CYS A 1 80 ? 7.713 3.749 7.956 1.00 85.31 80 CYS A CA 1
ATOM 663 C C . CYS A 1 80 ? 7.315 2.613 7.013 1.00 85.31 80 CYS A C 1
ATOM 665 O O . CYS A 1 80 ? 7.735 2.577 5.864 1.00 85.31 80 CYS A O 1
ATOM 667 N N . GLU A 1 81 ? 6.526 1.672 7.524 1.00 86.75 81 GLU A N 1
ATOM 668 C CA . GLU A 1 81 ? 6.070 0.487 6.797 1.00 86.75 81 GLU A CA 1
ATOM 669 C C . GLU A 1 81 ? 4.542 0.459 6.791 1.00 86.75 81 GLU A C 1
ATOM 671 O O . GLU A 1 81 ? 3.902 0.719 7.816 1.00 86.75 81 GLU A O 1
ATOM 676 N N . PHE A 1 82 ? 3.960 0.110 5.646 1.00 86.06 82 PHE A N 1
ATOM 677 C CA . PHE A 1 82 ? 2.523 -0.088 5.501 1.00 86.06 82 PHE A CA 1
ATOM 678 C C . PHE A 1 82 ? 2.261 -1.502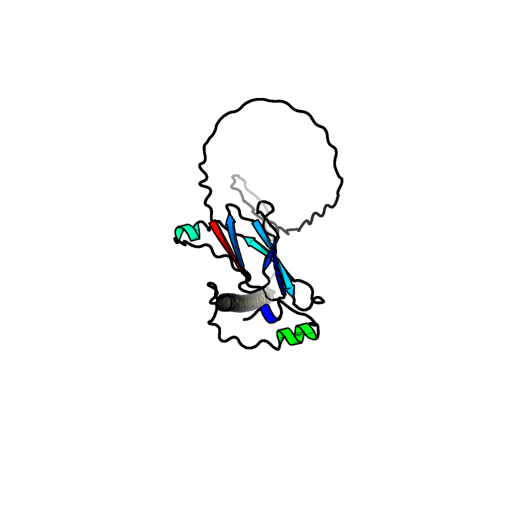 5.006 1.00 86.06 82 PHE A C 1
ATOM 680 O O . PHE A 1 82 ? 2.901 -1.964 4.065 1.00 86.06 82 PHE A O 1
ATOM 687 N N . TYR A 1 83 ? 1.313 -2.171 5.651 1.00 87.56 83 TYR A N 1
ATOM 688 C CA . TYR A 1 83 ? 0.787 -3.438 5.173 1.00 87.56 83 TYR A CA 1
ATOM 689 C C . TYR A 1 83 ? -0.278 -3.176 4.108 1.00 87.56 83 TYR A C 1
ATOM 691 O O . TYR A 1 83 ? -1.153 -2.333 4.320 1.00 87.56 83 TYR A O 1
ATOM 699 N N . ASP A 1 84 ? -0.206 -3.907 2.999 1.00 87.94 84 ASP A N 1
ATOM 700 C CA . ASP A 1 84 ? -1.206 -3.867 1.937 1.00 87.94 84 ASP A CA 1
ATOM 701 C C . ASP A 1 84 ? -1.467 -5.276 1.380 1.00 87.94 84 ASP A C 1
ATOM 703 O O . ASP A 1 84 ? -0.583 -6.138 1.380 1.00 87.94 84 ASP A O 1
ATOM 707 N N . GLU A 1 85 ? -2.688 -5.505 0.900 1.00 90.06 85 GLU A N 1
ATOM 708 C CA . GLU A 1 85 ? -3.150 -6.783 0.357 1.00 90.06 85 GLU A CA 1
ATOM 709 C C . GLU A 1 85 ? -3.438 -6.652 -1.140 1.00 90.06 85 GLU A C 1
ATOM 711 O O . GLU A 1 85 ? -4.353 -5.951 -1.576 1.00 90.06 85 GLU A O 1
ATOM 716 N N . LEU A 1 86 ? -2.675 -7.381 -1.958 1.00 90.50 86 LEU A N 1
ATOM 717 C CA . LEU A 1 86 ? -2.917 -7.435 -3.397 1.00 90.50 86 LEU A CA 1
ATOM 718 C C . LEU A 1 86 ? -4.030 -8.439 -3.711 1.00 90.50 86 LEU A C 1
ATOM 720 O O . LEU A 1 86 ? -3.814 -9.651 -3.707 1.00 90.50 86 LEU A O 1
ATOM 724 N N . MET A 1 87 ? -5.215 -7.914 -4.018 1.00 90.31 87 MET A N 1
ATOM 725 C CA . MET A 1 87 ? -6.392 -8.709 -4.365 1.00 90.31 87 MET A CA 1
ATOM 726 C C . MET A 1 87 ? -6.499 -8.909 -5.879 1.00 90.31 87 MET A C 1
ATOM 728 O O . MET A 1 87 ? -6.692 -7.953 -6.630 1.00 90.31 87 MET A O 1
ATOM 732 N N . PHE A 1 88 ? -6.428 -10.165 -6.322 1.00 91.06 88 PHE A N 1
ATOM 733 C CA . PHE A 1 88 ? -6.638 -10.554 -7.718 1.00 91.06 88 PHE A CA 1
ATOM 734 C C . PHE A 1 88 ? -8.050 -11.114 -7.882 1.00 91.06 88 PHE A C 1
ATOM 736 O O . PHE A 1 88 ? -8.308 -12.271 -7.547 1.00 91.06 88 PHE A O 1
ATOM 743 N N . GLN A 1 89 ? -8.977 -10.282 -8.357 1.00 91.19 89 GLN A N 1
ATOM 744 C CA . GLN A 1 89 ? -10.344 -10.706 -8.647 1.00 91.19 89 GLN A CA 1
ATOM 745 C C . GLN A 1 89 ? -10.397 -11.276 -10.065 1.00 91.19 89 GLN A C 1
ATOM 747 O O . GLN A 1 89 ? -10.078 -10.570 -11.016 1.00 91.19 89 GLN A O 1
ATOM 752 N N . ASP A 1 90 ? -10.771 -12.552 -10.181 1.00 90.88 90 ASP A N 1
ATOM 753 C CA . ASP A 1 90 ? -10.789 -13.302 -11.442 1.00 90.88 90 ASP A CA 1
ATOM 754 C C . ASP A 1 90 ? -9.441 -13.249 -12.197 1.00 90.88 90 ASP A C 1
ATOM 756 O O . ASP A 1 90 ? -9.376 -12.753 -13.326 1.00 90.88 90 ASP A O 1
ATOM 760 N N . PRO A 1 91 ? -8.342 -13.753 -11.589 1.00 93.75 91 PRO A N 1
ATOM 761 C CA . PRO A 1 91 ? -7.026 -13.726 -12.216 1.00 93.75 91 PRO A CA 1
ATOM 762 C C . PRO A 1 91 ? -7.038 -14.499 -13.534 1.00 93.75 91 PRO A C 1
ATOM 764 O O . PRO A 1 91 ? -7.710 -15.527 -13.677 1.00 93.75 91 PRO A O 1
ATOM 767 N N . THR A 1 92 ? -6.222 -14.057 -14.487 1.00 94.44 92 THR A N 1
ATOM 768 C CA . THR A 1 92 ? -6.016 -14.809 -15.727 1.00 94.44 92 THR A CA 1
ATOM 769 C C . THR A 1 92 ? -5.516 -16.229 -15.434 1.00 94.44 92 THR A C 1
ATOM 771 O O . THR A 1 92 ? -4.905 -16.498 -14.397 1.00 94.44 92 THR A O 1
ATOM 774 N N . GLN A 1 93 ? -5.709 -17.162 -16.372 1.00 93.50 93 GLN A N 1
ATOM 775 C CA . GLN A 1 93 ? -5.238 -18.540 -16.190 1.00 93.50 93 GLN A CA 1
ATOM 776 C C . GLN A 1 93 ? -3.723 -18.610 -15.924 1.00 93.50 93 GLN A C 1
ATOM 778 O O . GLN A 1 93 ? -3.272 -19.423 -15.116 1.00 93.50 93 GLN A O 1
ATOM 783 N N . MET A 1 94 ? -2.944 -17.735 -16.570 1.00 92.81 94 MET A N 1
ATOM 784 C CA . MET A 1 94 ? -1.507 -17.612 -16.336 1.00 92.81 94 MET A CA 1
ATOM 785 C C . MET A 1 94 ? -1.221 -17.075 -14.931 1.00 92.81 94 MET A C 1
ATOM 787 O O . MET A 1 94 ? -0.434 -17.679 -14.204 1.00 92.81 94 MET A O 1
ATOM 791 N N . MET A 1 95 ? -1.869 -15.980 -14.523 1.00 93.00 95 MET A N 1
ATOM 792 C CA . MET A 1 95 ? -1.660 -15.380 -13.206 1.00 93.00 95 MET A CA 1
ATOM 793 C C . MET A 1 95 ? -2.051 -16.343 -12.084 1.00 93.00 95 MET A C 1
ATOM 795 O O . MET A 1 95 ? -1.280 -16.539 -11.150 1.00 93.00 95 MET A O 1
ATOM 799 N N . HIS A 1 96 ? -3.181 -17.038 -12.223 1.00 92.62 96 HIS A N 1
ATOM 800 C CA . HIS A 1 96 ? -3.597 -18.082 -11.291 1.00 92.62 96 HIS A CA 1
ATOM 801 C C . HIS A 1 96 ? -2.510 -19.154 -11.125 1.00 92.62 96 HIS A C 1
ATOM 803 O O . HIS A 1 96 ? -2.143 -19.479 -10.001 1.00 92.62 96 HIS A O 1
ATOM 809 N N . GLN A 1 97 ? -1.931 -19.661 -12.222 1.00 91.75 97 GLN A N 1
ATOM 810 C CA . GLN A 1 97 ? -0.829 -20.628 -12.147 1.00 91.75 97 GLN A CA 1
ATOM 811 C C . GLN A 1 97 ? 0.405 -20.063 -11.434 1.00 91.75 97 GLN A C 1
ATOM 813 O O . GLN A 1 97 ? 1.029 -20.781 -10.654 1.00 91.75 97 GLN A O 1
ATOM 818 N N . LEU A 1 98 ? 0.769 -18.801 -11.681 1.00 89.88 98 LEU A N 1
ATOM 819 C CA . LEU A 1 98 ? 1.906 -18.153 -11.013 1.00 89.88 98 LEU A CA 1
ATOM 820 C C . LEU A 1 98 ? 1.661 -17.964 -9.509 1.00 89.88 98 LEU A C 1
ATOM 822 O O . LEU A 1 98 ? 2.590 -18.123 -8.718 1.00 89.88 98 LEU A O 1
ATOM 826 N N . LEU A 1 99 ? 0.418 -17.667 -9.118 1.00 88.69 99 LEU A N 1
ATOM 827 C CA . LEU A 1 99 ? 0.001 -17.508 -7.724 1.00 88.69 99 LEU A CA 1
ATOM 828 C C . LEU A 1 99 ? -0.082 -18.852 -6.979 1.00 88.69 99 LEU A C 1
ATOM 830 O O . LEU A 1 99 ? 0.246 -18.907 -5.796 1.00 88.69 99 LEU A O 1
ATOM 834 N N . THR A 1 100 ? -0.477 -19.944 -7.646 1.00 87.44 100 THR A N 1
ATOM 835 C CA . THR A 1 100 ? -0.594 -21.272 -7.012 1.00 87.44 100 THR A CA 1
ATOM 836 C C . THR A 1 100 ? 0.707 -22.070 -7.011 1.00 87.44 100 THR A C 1
ATOM 838 O O . THR A 1 100 ? 0.951 -22.842 -6.088 1.00 87.44 100 THR A O 1
ATOM 841 N N . ASN A 1 101 ? 1.565 -21.898 -8.022 1.00 80.75 101 ASN A N 1
ATOM 842 C CA . ASN A 1 101 ? 2.816 -22.654 -8.171 1.00 80.75 101 ASN A CA 1
ATOM 843 C C . ASN A 1 101 ? 3.997 -21.996 -7.441 1.00 80.75 101 ASN A C 1
ATOM 845 O O . ASN A 1 101 ? 5.135 -22.013 -7.917 1.00 80.75 101 ASN A O 1
ATOM 849 N N . VAL A 1 102 ? 3.750 -21.411 -6.271 1.00 68.75 102 VAL A N 1
ATOM 850 C CA . VAL A 1 102 ? 4.812 -20.825 -5.454 1.00 68.75 102 VAL A CA 1
ATOM 851 C C . VAL A 1 102 ? 5.486 -21.950 -4.673 1.00 68.75 102 VAL A C 1
ATOM 853 O O . VAL A 1 102 ? 4.915 -22.502 -3.733 1.00 68.75 102 VAL A O 1
ATOM 856 N N . ARG A 1 103 ? 6.725 -22.304 -5.047 1.00 64.69 103 ARG A N 1
ATOM 857 C CA . ARG A 1 103 ? 7.548 -23.186 -4.204 1.00 64.69 103 ARG A CA 1
ATOM 858 C C . ARG A 1 103 ? 7.735 -22.509 -2.839 1.00 64.69 103 ARG A C 1
ATOM 860 O O . ARG A 1 103 ? 8.160 -21.351 -2.822 1.00 64.69 103 ARG A O 1
ATOM 867 N N . PRO A 1 104 ? 7.477 -23.192 -1.708 1.00 59.09 104 PRO A N 1
ATOM 868 C CA . PRO A 1 104 ? 7.813 -22.647 -0.403 1.00 59.09 104 PRO A CA 1
ATOM 869 C C . PRO A 1 104 ? 9.325 -22.435 -0.367 1.00 59.09 104 PRO A C 1
ATOM 871 O O . PRO A 1 104 ? 10.096 -23.395 -0.417 1.00 59.09 104 PRO A O 1
ATOM 874 N N . ILE A 1 105 ? 9.772 -21.181 -0.351 1.00 55.53 105 ILE A N 1
ATOM 875 C CA . ILE A 1 105 ? 11.195 -20.916 -0.187 1.00 55.53 105 ILE A CA 1
ATOM 876 C C . ILE A 1 105 ? 11.544 -21.152 1.279 1.00 55.53 105 ILE A C 1
ATOM 878 O O . ILE A 1 105 ? 10.994 -20.507 2.167 1.00 55.53 105 ILE A O 1
ATOM 882 N N . MET A 1 106 ? 12.519 -22.029 1.516 1.00 48.44 106 MET A N 1
ATOM 883 C CA . MET A 1 106 ? 13.195 -22.199 2.804 1.00 48.44 106 MET A CA 1
ATOM 884 C C . MET A 1 106 ? 14.174 -21.040 3.084 1.00 48.44 106 MET A C 1
ATOM 886 O O . MET A 1 106 ? 15.337 -21.266 3.402 1.00 48.44 106 MET A O 1
ATOM 890 N N . MET A 1 107 ? 13.741 -19.790 2.900 1.00 48.31 107 MET A N 1
ATOM 891 C CA . MET A 1 107 ? 14.523 -18.605 3.257 1.00 48.31 107 MET A CA 1
ATOM 892 C C . MET A 1 107 ? 13.967 -18.067 4.564 1.00 48.31 107 MET A C 1
ATOM 894 O O . MET A 1 107 ? 12.751 -17.955 4.720 1.00 48.31 107 MET A O 1
ATOM 898 N N . GLY A 1 108 ? 14.880 -17.802 5.502 1.00 48.97 108 GLY A N 1
ATOM 899 C CA . GLY A 1 108 ? 14.577 -17.344 6.851 1.00 48.97 108 GLY A CA 1
ATOM 900 C C . GLY A 1 108 ? 13.543 -16.227 6.845 1.00 48.97 108 GLY A C 1
ATOM 901 O O . GLY A 1 108 ? 13.536 -15.369 5.965 1.00 48.97 108 GLY A O 1
ATOM 902 N N . THR A 1 109 ? 12.645 -16.282 7.821 1.00 44.94 109 THR A N 1
ATOM 903 C CA . THR A 1 109 ? 11.596 -15.292 8.051 1.00 44.94 109 THR A CA 1
ATOM 904 C C . THR A 1 109 ? 12.186 -13.886 7.963 1.00 44.94 109 THR A C 1
ATOM 906 O O . THR A 1 109 ? 12.922 -13.483 8.865 1.00 44.94 109 THR A O 1
ATOM 909 N N . TYR A 1 110 ? 11.886 -13.146 6.894 1.00 52.47 110 TYR A N 1
ATOM 910 C CA . TYR A 1 110 ? 12.083 -11.701 6.882 1.00 52.47 110 TYR A CA 1
ATOM 911 C C . TYR A 1 110 ? 11.146 -11.144 7.954 1.00 52.47 110 TYR A C 1
ATOM 913 O O . TYR A 1 110 ? 9.926 -11.098 7.776 1.00 52.47 110 TYR A O 1
ATOM 921 N N . ARG A 1 111 ? 11.710 -10.874 9.133 1.00 53.16 111 ARG A N 1
ATOM 922 C CA . ARG A 1 111 ? 10.972 -10.333 10.267 1.00 53.16 111 ARG A CA 1
ATOM 923 C C . ARG A 1 111 ? 10.732 -8.865 9.965 1.00 53.16 111 ARG A C 1
ATOM 925 O O . ARG A 1 111 ? 11.679 -8.092 9.967 1.00 53.16 111 ARG A O 1
ATOM 932 N N . HIS A 1 112 ? 9.485 -8.522 9.663 1.00 56.25 112 HIS A N 1
ATOM 933 C CA . HIS A 1 112 ? 9.072 -7.125 9.672 1.00 56.25 112 HIS A CA 1
ATOM 934 C C . HIS A 1 112 ? 9.269 -6.625 11.108 1.00 56.25 112 HIS A C 1
ATOM 936 O O . HIS A 1 112 ? 8.949 -7.351 12.054 1.00 56.25 112 HIS A O 1
ATOM 942 N N . GLU A 1 113 ? 9.826 -5.428 11.286 1.00 59.12 113 GLU A N 1
ATOM 943 C CA . GLU A 1 113 ? 10.008 -4.840 12.624 1.00 59.12 113 GLU A CA 1
ATOM 944 C C . GLU A 1 113 ? 8.644 -4.615 13.309 1.00 59.12 113 GLU A C 1
ATOM 946 O O . GLU A 1 113 ? 8.541 -4.662 14.535 1.00 59.12 113 GLU A O 1
ATOM 951 N N . ASN A 1 114 ? 7.574 -4.451 12.518 1.00 59.84 114 ASN A N 1
ATOM 952 C CA . ASN A 1 114 ? 6.193 -4.433 12.989 1.00 59.84 114 ASN A CA 1
ATOM 953 C C . ASN A 1 114 ? 5.483 -5.774 12.745 1.00 59.84 114 ASN A C 1
ATOM 955 O O . ASN A 1 114 ? 5.240 -6.166 11.603 1.00 59.84 114 ASN A O 1
ATOM 959 N N . ASP A 1 115 ? 5.049 -6.433 13.823 1.00 73.00 115 ASP A N 1
ATOM 960 C CA . ASP A 1 115 ? 4.082 -7.530 13.738 1.00 73.00 115 ASP A CA 1
ATOM 961 C C . ASP A 1 115 ? 2.668 -6.954 13.540 1.00 73.00 115 ASP A C 1
ATOM 963 O O . ASP A 1 115 ? 1.950 -6.596 14.483 1.00 73.00 115 ASP A O 1
ATOM 967 N N . PHE A 1 116 ? 2.283 -6.800 12.273 1.00 74.00 116 PHE A N 1
ATOM 968 C CA . PHE A 1 116 ? 0.959 -6.307 11.897 1.00 74.00 116 PHE A CA 1
ATOM 969 C C . PHE A 1 116 ? -0.164 -7.231 12.375 1.00 74.00 116 PHE A C 1
ATOM 971 O O . PHE A 1 116 ? -1.260 -6.748 12.669 1.00 74.00 116 PHE A O 1
ATOM 978 N N . GLU A 1 117 ? 0.108 -8.530 12.506 1.00 77.62 117 GLU A N 1
ATOM 979 C CA . GLU A 1 117 ? -0.886 -9.520 12.899 1.00 77.62 117 GLU A CA 1
ATOM 980 C C . GLU A 1 117 ? -1.215 -9.399 14.385 1.00 77.62 117 GLU A C 1
ATOM 982 O O . GLU A 1 117 ? -2.389 -9.317 14.760 1.00 77.62 117 GLU A O 1
ATOM 987 N N . GLU A 1 118 ? -0.189 -9.242 15.222 1.00 81.75 118 GLU A N 1
ATOM 988 C CA . GLU A 1 118 ? -0.360 -8.946 16.644 1.00 81.75 118 GLU A CA 1
ATOM 989 C C . GLU A 1 118 ? -1.079 -7.600 16.847 1.00 81.75 118 GLU A C 1
ATOM 991 O O . GLU A 1 118 ? -1.984 -7.470 17.680 1.00 81.75 118 GLU A O 1
ATOM 996 N N . LYS A 1 119 ? -0.723 -6.572 16.064 1.00 82.19 119 LYS A N 1
ATOM 997 C CA . LYS A 1 119 ? -1.378 -5.256 16.137 1.00 82.19 119 LYS A CA 1
ATOM 998 C C . LYS A 1 119 ? -2.854 -5.333 15.739 1.00 82.19 119 LYS A C 1
ATOM 1000 O O . LYS A 1 119 ? -3.695 -4.702 16.392 1.00 82.19 119 LYS A O 1
ATOM 1005 N N . ARG A 1 120 ? -3.181 -6.110 14.704 1.00 83.12 120 ARG A N 1
ATOM 1006 C CA . ARG A 1 120 ? -4.555 -6.389 14.271 1.00 83.12 120 ARG A CA 1
ATOM 1007 C C . ARG A 1 120 ? -5.324 -7.110 15.371 1.00 83.12 120 ARG A C 1
ATOM 1009 O O . ARG A 1 120 ? -6.398 -6.645 15.747 1.00 83.12 120 ARG A O 1
ATOM 1016 N N . GLU A 1 121 ? -4.759 -8.166 15.949 1.00 88.75 121 GLU A N 1
ATOM 1017 C CA . GLU A 1 121 ? -5.385 -8.927 17.033 1.00 88.75 121 GLU A CA 1
ATOM 1018 C C . GLU A 1 121 ? -5.657 -8.052 18.266 1.00 88.75 121 GLU A C 1
ATOM 1020 O O . GLU A 1 121 ? -6.782 -8.017 18.770 1.00 88.75 121 GLU A O 1
ATOM 1025 N N . LYS A 1 122 ? -4.668 -7.264 18.708 1.00 90.19 122 LYS A N 1
ATOM 1026 C CA . LYS A 1 122 ? -4.832 -6.293 19.805 1.00 90.19 122 LYS A CA 1
ATOM 1027 C C . LYS A 1 122 ? -5.954 -5.299 19.512 1.00 90.19 122 LYS A C 1
ATOM 1029 O O . LYS A 1 122 ? -6.792 -5.034 20.373 1.00 90.19 122 LYS A O 1
ATOM 1034 N N . THR A 1 123 ? -5.995 -4.768 18.292 1.00 90.44 123 THR A N 1
ATOM 1035 C CA . THR A 1 123 ? -7.024 -3.807 17.873 1.00 90.44 123 THR A CA 1
ATOM 1036 C C . THR A 1 123 ? -8.415 -4.443 17.881 1.00 90.44 123 THR A C 1
ATOM 1038 O O . THR A 1 123 ? -9.347 -3.868 18.444 1.00 90.44 123 THR A O 1
ATOM 1041 N N . VAL A 1 124 ? -8.556 -5.654 17.336 1.00 94.38 124 VAL A N 1
ATOM 1042 C CA . VAL A 1 124 ? -9.818 -6.409 17.329 1.00 94.38 124 VAL A CA 1
ATOM 1043 C C . VAL A 1 124 ? -10.286 -6.717 18.752 1.00 94.38 124 VAL A C 1
ATOM 1045 O O . VAL A 1 124 ? -11.455 -6.491 19.073 1.00 94.38 124 VAL A O 1
ATOM 1048 N N . ASN A 1 125 ? -9.382 -7.156 19.630 1.00 93.56 125 ASN A N 1
ATOM 1049 C CA . ASN A 1 125 ? -9.697 -7.421 21.034 1.00 93.56 125 ASN A CA 1
ATOM 1050 C C . ASN A 1 125 ? -10.160 -6.155 21.767 1.00 93.56 125 ASN A C 1
ATOM 1052 O O . ASN A 1 125 ? -11.157 -6.189 22.491 1.00 93.56 125 ASN A O 1
ATOM 1056 N N . ASN A 1 126 ? -9.510 -5.014 21.528 1.00 95.19 126 ASN A N 1
ATOM 1057 C CA . ASN A 1 126 ? -9.929 -3.732 22.097 1.00 95.19 126 ASN A CA 1
ATOM 1058 C C . ASN A 1 126 ? -11.340 -3.337 21.639 1.00 95.19 126 ASN A C 1
ATOM 1060 O O . ASN A 1 126 ? -12.169 -2.941 22.464 1.00 95.19 126 ASN A O 1
ATOM 1064 N N . ILE A 1 127 ? -11.644 -3.502 20.348 1.00 96.81 127 ILE A N 1
ATOM 1065 C CA . ILE A 1 127 ? -12.976 -3.231 19.788 1.00 96.81 127 ILE A CA 1
ATOM 1066 C C . ILE A 1 127 ? -14.025 -4.157 20.414 1.00 96.81 127 ILE A C 1
ATOM 1068 O O . ILE A 1 127 ? -15.102 -3.700 20.806 1.00 96.81 127 ILE A O 1
ATOM 1072 N N . LEU A 1 128 ? -13.725 -5.452 20.545 1.00 95.12 128 LEU A N 1
ATOM 1073 C CA . LEU A 1 128 ? -14.652 -6.428 21.117 1.00 95.12 128 LEU A CA 1
ATOM 1074 C C . LEU A 1 128 ? -14.947 -6.130 22.592 1.00 95.12 128 LEU A C 1
ATOM 1076 O O . LEU A 1 128 ? -16.107 -6.164 23.012 1.00 95.12 128 LEU A O 1
ATOM 1080 N N . ASN A 1 129 ? -13.917 -5.776 23.359 1.00 95.81 129 ASN A N 1
ATOM 1081 C CA . ASN A 1 129 ? -14.049 -5.399 24.763 1.00 95.81 129 ASN A CA 1
ATOM 1082 C C . ASN A 1 129 ? -14.888 -4.127 24.929 1.00 95.81 129 ASN A C 1
ATOM 1084 O O . ASN A 1 129 ? -15.812 -4.108 25.746 1.00 95.81 129 ASN A O 1
ATOM 1088 N N . ALA A 1 130 ? -14.639 -3.098 24.113 1.00 96.06 130 ALA A N 1
ATOM 1089 C CA . ALA A 1 130 ? -15.440 -1.876 24.112 1.00 96.06 130 ALA A CA 1
ATOM 1090 C C . ALA A 1 130 ? -16.909 -2.165 23.764 1.00 96.06 130 ALA A C 1
ATOM 1092 O O . ALA A 1 130 ? -17.816 -1.740 24.481 1.00 96.06 130 ALA A O 1
ATOM 1093 N N . LYS A 1 131 ? -17.155 -2.973 22.725 1.00 96.81 131 LYS A N 1
ATOM 1094 C CA . LYS A 1 131 ? -18.499 -3.424 22.339 1.00 96.81 131 LYS A CA 1
ATOM 1095 C C . LYS A 1 131 ? -19.204 -4.170 23.475 1.00 96.81 131 LYS A C 1
ATOM 1097 O O . LYS A 1 131 ? -20.396 -3.964 23.690 1.00 96.81 131 LYS A O 1
ATOM 1102 N N . ASN A 1 132 ? -18.505 -5.046 24.193 1.00 96.62 132 ASN A N 1
ATOM 1103 C CA . ASN A 1 132 ? -19.071 -5.763 25.338 1.00 96.62 132 ASN A CA 1
ATOM 1104 C C . ASN A 1 132 ? -19.455 -4.803 26.461 1.00 96.62 132 ASN A C 1
ATOM 1106 O O . ASN A 1 132 ? -20.579 -4.875 26.950 1.00 96.62 132 ASN A O 1
ATOM 1110 N N . LYS A 1 133 ? -18.562 -3.876 26.817 1.00 96.88 133 LYS A N 1
ATOM 1111 C CA . LYS A 1 133 ? -18.810 -2.886 27.868 1.00 96.88 133 LYS A CA 1
ATOM 1112 C C . LYS A 1 133 ? -20.038 -2.026 27.563 1.00 96.88 133 LYS A C 1
ATOM 1114 O O . LYS A 1 133 ? -20.934 -1.942 28.394 1.00 96.88 133 LYS A O 1
ATOM 1119 N N . ILE A 1 134 ? -20.127 -1.496 26.342 1.00 97.38 134 ILE A N 1
ATOM 1120 C CA . ILE A 1 134 ? -21.280 -0.702 25.892 1.00 97.38 134 ILE A CA 1
ATOM 1121 C C . ILE A 1 134 ? -22.574 -1.523 25.979 1.00 97.38 134 ILE A C 1
ATOM 1123 O O . ILE A 1 134 ? -23.595 -1.021 26.439 1.00 97.38 134 ILE A O 1
ATOM 1127 N N . ARG A 1 135 ? -22.545 -2.802 25.577 1.00 96.31 135 ARG A N 1
ATOM 1128 C CA . ARG A 1 135 ? -23.722 -3.680 25.676 1.00 96.31 135 ARG A CA 1
ATOM 1129 C C . ARG A 1 135 ? -24.182 -3.890 27.116 1.00 96.31 135 ARG A C 1
ATOM 1131 O O . ARG A 1 135 ? -25.386 -3.842 27.357 1.00 96.31 135 ARG A O 1
ATOM 1138 N N . TYR A 1 136 ? -23.255 -4.110 28.047 1.00 96.69 136 TYR A N 1
ATOM 1139 C CA . TYR A 1 136 ? -23.592 -4.250 29.465 1.00 96.69 136 TYR A CA 1
ATOM 1140 C C . TYR A 1 136 ? -24.196 -2.967 30.033 1.00 96.69 136 TYR A C 1
ATOM 1142 O O . TYR A 1 136 ? -25.232 -3.019 30.686 1.00 96.69 136 TYR A O 1
ATOM 1150 N N . GLU A 1 137 ? -23.608 -1.819 29.715 1.00 96.31 137 GLU A N 1
ATOM 1151 C CA . GLU A 1 137 ? -24.071 -0.524 30.213 1.00 96.31 137 GLU A CA 1
ATOM 1152 C C . GLU A 1 137 ? -25.465 -0.164 29.669 1.00 96.31 137 GLU A C 1
ATOM 1154 O O . GLU A 1 137 ? -26.333 0.289 30.412 1.00 96.31 137 GLU A O 1
ATOM 1159 N N . ILE A 1 138 ? -25.745 -0.477 28.397 1.00 96.94 138 ILE A N 1
ATOM 1160 C CA . ILE A 1 138 ? -27.093 -0.355 27.817 1.00 96.94 138 ILE A CA 1
ATOM 1161 C C . ILE A 1 138 ? -28.095 -1.270 28.534 1.00 96.94 138 ILE A C 1
ATOM 1163 O O . ILE A 1 138 ? -29.230 -0.858 28.784 1.00 96.94 138 ILE A O 1
ATOM 1167 N N . ALA A 1 139 ? -27.714 -2.513 28.841 1.00 96.25 139 ALA A N 1
ATOM 1168 C CA . ALA A 1 139 ? -28.596 -3.451 29.532 1.00 96.25 139 ALA A CA 1
ATOM 1169 C C . ALA A 1 139 ? -28.942 -2.954 30.945 1.00 96.25 139 ALA A C 1
ATOM 1171 O O . ALA A 1 139 ? -30.119 -2.913 31.303 1.00 96.25 139 ALA A O 1
ATOM 1172 N N . GLU A 1 140 ? -27.940 -2.489 31.693 1.00 96.88 140 GLU A N 1
ATOM 1173 C CA . GLU A 1 140 ? -28.113 -1.930 33.036 1.00 96.88 140 GLU A CA 1
ATOM 1174 C C . GLU A 1 140 ? -29.013 -0.684 33.025 1.00 96.88 140 GLU A C 1
ATOM 1176 O O . GLU A 1 140 ? -29.950 -0.571 33.820 1.00 96.88 140 GLU A O 1
ATOM 1181 N N . LEU A 1 141 ? -28.777 0.248 32.095 1.00 96.44 141 LEU A N 1
ATOM 1182 C CA . LEU A 1 141 ? -29.585 1.464 31.980 1.00 96.44 141 LEU A CA 1
ATOM 1183 C C . LEU A 1 141 ? -31.036 1.160 31.596 1.00 96.44 141 LEU A C 1
ATOM 1185 O O . LEU A 1 141 ? -31.952 1.787 32.132 1.00 96.44 141 LEU A O 1
ATOM 1189 N N . ASN A 1 142 ? -31.265 0.185 30.713 1.00 96.12 142 ASN A N 1
ATOM 1190 C CA . ASN A 1 142 ? -32.614 -0.258 30.361 1.00 96.12 142 ASN A CA 1
ATOM 1191 C C . ASN A 1 142 ? -33.339 -0.899 31.549 1.00 96.12 142 ASN A C 1
ATOM 1193 O O . ASN A 1 142 ? -34.530 -0.642 31.747 1.00 96.12 142 ASN A O 1
ATOM 1197 N N . GLU A 1 143 ? -32.639 -1.695 32.358 1.00 97.25 143 GLU A N 1
ATOM 1198 C CA . GLU A 1 143 ? -33.205 -2.284 33.571 1.00 97.25 143 GLU A CA 1
ATOM 1199 C C . GLU A 1 143 ? -33.572 -1.205 34.596 1.00 97.25 143 GLU A C 1
ATOM 1201 O O . GLU A 1 143 ? -34.702 -1.179 35.093 1.00 97.25 143 GLU A O 1
ATOM 1206 N N . ARG A 1 144 ? -32.676 -0.242 34.838 1.00 96.00 144 ARG A N 1
ATOM 1207 C CA . ARG A 1 144 ? -32.945 0.899 35.725 1.00 96.00 144 ARG A CA 1
ATOM 1208 C C . ARG A 1 144 ? -34.124 1.743 35.230 1.00 96.00 144 ARG A C 1
ATOM 1210 O O . ARG A 1 144 ? -34.971 2.149 36.027 1.00 96.00 144 ARG A O 1
ATOM 1217 N N . LEU A 1 145 ? -34.230 1.963 33.917 1.00 96.62 145 LEU A N 1
ATOM 1218 C CA . LEU A 1 145 ? -35.376 2.640 33.301 1.00 96.62 145 LEU A CA 1
ATOM 1219 C C . LEU A 1 145 ? -36.680 1.870 33.510 1.00 96.62 145 LEU A C 1
ATOM 1221 O O . LEU A 1 145 ? -37.712 2.483 33.788 1.00 96.62 145 LEU A O 1
ATOM 1225 N N . LYS A 1 146 ? -36.652 0.540 33.382 1.00 96.94 146 LYS A N 1
ATOM 1226 C CA . LYS A 1 146 ? -37.821 -0.313 33.614 1.00 96.94 146 LYS A CA 1
ATOM 1227 C C . LYS A 1 146 ? -38.292 -0.219 35.066 1.00 96.94 146 LYS A C 1
ATOM 1229 O O . LYS A 1 146 ? -39.463 0.072 35.294 1.00 96.94 146 LYS A O 1
ATOM 1234 N N . GLN A 1 147 ? -37.380 -0.370 36.026 1.00 96.75 147 GLN A N 1
ATOM 1235 C CA . GLN A 1 147 ? -37.692 -0.264 37.457 1.00 96.75 147 GLN A CA 1
ATOM 1236 C C . GLN A 1 147 ? -38.259 1.117 37.820 1.00 96.75 147 GLN A C 1
ATOM 1238 O O . GLN A 1 147 ? -39.248 1.222 38.549 1.00 96.75 147 GLN A O 1
ATOM 1243 N N . SER A 1 148 ? -37.676 2.186 37.268 1.00 95.81 148 SER A N 1
ATOM 1244 C CA . SER A 1 148 ? -38.171 3.551 37.467 1.00 95.81 148 SER A CA 1
ATOM 1245 C C . SER A 1 148 ? -39.597 3.722 36.925 1.00 95.81 148 SER A C 1
ATOM 1247 O O . SER A 1 148 ? -40.464 4.231 37.636 1.00 95.81 148 SER A O 1
ATOM 1249 N N . LYS A 1 149 ? -39.884 3.220 35.715 1.00 95.25 149 LYS A N 1
ATOM 1250 C CA . LYS A 1 149 ? -41.232 3.255 35.118 1.00 95.25 149 LYS A CA 1
ATOM 1251 C C . LYS A 1 149 ? -42.263 2.475 35.936 1.00 95.25 149 LYS A C 1
ATOM 1253 O O . LYS A 1 149 ? -43.366 2.977 36.140 1.00 95.25 149 LYS A O 1
ATOM 1258 N N . GLU A 1 150 ? -41.919 1.281 36.415 1.00 95.50 150 GLU A N 1
ATOM 1259 C CA . GLU A 1 150 ? -42.807 0.464 37.259 1.00 95.50 150 GLU A CA 1
ATOM 1260 C C . GLU A 1 150 ? -43.113 1.155 38.593 1.00 95.50 150 GLU A C 1
ATOM 1262 O O . GLU A 1 150 ? -44.260 1.181 39.038 1.00 95.50 150 GLU A O 1
ATOM 1267 N N . THR A 1 151 ? -42.105 1.789 39.193 1.00 94.81 151 THR A N 1
ATOM 1268 C CA . THR A 1 151 ? -42.254 2.553 40.437 1.00 94.81 151 THR A CA 1
ATOM 1269 C C . THR A 1 151 ? -43.171 3.762 40.246 1.00 94.81 151 THR A C 1
ATOM 1271 O O . THR A 1 151 ? -44.096 3.966 41.033 1.00 94.81 151 THR A O 1
ATOM 1274 N N . ILE A 1 152 ? -42.973 4.530 39.167 1.00 96.00 152 ILE A N 1
ATOM 1275 C CA . ILE A 1 152 ? -43.844 5.661 38.810 1.00 96.00 152 ILE A CA 1
ATOM 1276 C C . ILE A 1 152 ? -45.287 5.185 38.610 1.00 96.00 152 ILE A C 1
ATOM 1278 O O . ILE A 1 152 ? -46.218 5.817 39.105 1.00 96.00 152 ILE A O 1
ATOM 1282 N N . LEU A 1 153 ? -45.486 4.060 37.916 1.00 95.12 153 LEU A N 1
ATOM 1283 C CA . LEU A 1 153 ? -46.815 3.498 37.683 1.00 95.12 153 LEU A CA 1
ATOM 1284 C C . LEU A 1 153 ? -47.499 3.085 38.993 1.00 95.12 153 LEU A C 1
ATOM 1286 O O . LEU A 1 153 ? -48.689 3.343 39.172 1.00 95.12 153 LEU A O 1
ATOM 1290 N N . LYS A 1 154 ? -46.748 2.484 39.922 1.00 95.19 154 LYS A N 1
ATOM 1291 C CA . LYS A 1 154 ? -47.257 2.090 41.239 1.00 95.19 154 LYS A CA 1
ATOM 1292 C C . LYS A 1 154 ? -47.749 3.300 42.034 1.00 95.19 154 LYS A C 1
ATOM 1294 O O . LYS A 1 154 ? -48.894 3.290 42.474 1.00 95.19 154 LYS A O 1
ATOM 1299 N N . TYR A 1 155 ? -46.930 4.347 42.151 1.00 93.62 155 TYR A N 1
ATOM 1300 C CA . TYR A 1 155 ? -47.324 5.566 42.863 1.00 93.62 155 TYR A CA 1
ATOM 1301 C C . TYR A 1 155 ? -48.497 6.278 42.192 1.00 93.62 155 TYR A C 1
ATOM 1303 O O . TYR A 1 155 ? -49.407 6.730 42.878 1.00 93.62 155 TYR A O 1
ATOM 1311 N N . LYS A 1 156 ? -48.533 6.319 40.855 1.00 92.88 156 LYS A N 1
ATOM 1312 C CA . LYS A 1 156 ? -49.664 6.897 40.120 1.00 92.88 156 LYS A CA 1
ATOM 1313 C C . LYS A 1 156 ? -50.981 6.171 40.422 1.00 92.88 156 LYS A C 1
ATOM 1315 O O . LYS A 1 156 ? -51.999 6.824 40.620 1.00 92.88 156 LYS A O 1
ATOM 1320 N N . ASN A 1 157 ? -50.965 4.839 40.483 1.00 91.75 157 ASN A N 1
ATOM 1321 C CA . ASN A 1 157 ? -52.152 4.049 40.827 1.00 91.75 157 ASN A CA 1
ATOM 1322 C C . ASN A 1 157 ? -52.582 4.232 42.289 1.00 91.75 157 ASN A C 1
ATOM 1324 O O . ASN A 1 157 ? -53.769 4.169 42.591 1.00 91.75 157 ASN A O 1
ATOM 1328 N N . GLU A 1 158 ? -51.628 4.421 43.198 1.00 91.00 158 GLU A N 1
ATOM 1329 C CA . GLU A 1 158 ? -51.907 4.645 44.618 1.00 91.00 158 GLU A CA 1
ATOM 1330 C C . GLU A 1 158 ? -52.515 6.032 44.865 1.00 91.00 158 GLU A C 1
ATOM 1332 O O . GLU A 1 158 ? -53.486 6.131 45.608 1.00 91.00 158 GLU A O 1
ATOM 1337 N N . ILE A 1 159 ? -52.036 7.065 44.157 1.00 91.06 159 ILE A N 1
ATOM 1338 C CA . ILE A 1 159 ? -52.647 8.405 44.152 1.00 91.06 159 ILE A CA 1
ATOM 1339 C C . ILE A 1 159 ? -54.088 8.337 43.634 1.00 91.06 159 ILE A C 1
ATOM 1341 O O . ILE A 1 159 ? -54.987 8.813 44.316 1.00 91.06 159 ILE A O 1
ATOM 1345 N N . LEU A 1 160 ? -54.327 7.670 42.497 1.00 87.69 160 LEU A N 1
ATOM 1346 C CA . LEU A 1 160 ? -55.681 7.510 41.946 1.00 87.69 160 LEU A CA 1
ATOM 1347 C C . LEU A 1 160 ? -56.640 6.831 42.935 1.00 87.69 160 LEU A C 1
ATOM 1349 O O . LEU A 1 160 ? -57.776 7.263 43.078 1.00 87.69 160 LEU A O 1
ATOM 1353 N N . LYS A 1 161 ? -56.184 5.796 43.653 1.00 86.38 161 LYS A N 1
ATOM 1354 C CA . LYS A 1 161 ? -56.997 5.126 44.682 1.00 86.38 161 LYS A CA 1
ATOM 1355 C C . LYS A 1 161 ? -57.308 6.013 45.887 1.00 86.38 161 LYS A C 1
ATOM 1357 O O . LYS A 1 161 ? -58.343 5.812 46.513 1.00 86.38 161 LYS A O 1
ATOM 1362 N N . MET A 1 162 ? -56.404 6.921 46.257 1.00 72.44 162 MET A N 1
ATOM 1363 C CA . MET A 1 162 ? -56.657 7.872 47.343 1.00 72.44 162 MET A CA 1
ATOM 1364 C C . MET A 1 162 ? -57.625 8.971 46.902 1.00 72.44 162 MET A C 1
ATOM 1366 O O . MET A 1 162 ? -58.533 9.295 47.656 1.00 72.44 162 MET A O 1
ATOM 1370 N N . GLU A 1 163 ? -57.496 9.469 45.670 1.00 70.69 163 GLU A N 1
ATOM 1371 C CA . GLU A 1 163 ? -58.434 10.440 45.089 1.00 70.69 163 GLU A CA 1
ATOM 1372 C C . GLU A 1 163 ? -59.861 9.866 44.963 1.00 70.69 163 GLU A C 1
ATOM 1374 O O . GLU A 1 163 ? -60.831 10.598 45.120 1.00 70.69 163 GLU A O 1
ATOM 1379 N N . GLU A 1 164 ? -60.010 8.550 44.772 1.00 61.75 164 GLU A N 1
ATOM 1380 C CA . GLU A 1 164 ? -61.312 7.858 44.700 1.00 61.75 164 GLU A CA 1
ATOM 1381 C C . GLU A 1 164 ? -61.982 7.636 46.082 1.00 61.75 164 GLU A C 1
ATOM 1383 O O . GLU A 1 164 ? -63.154 7.266 46.151 1.00 61.75 164 GLU A O 1
ATOM 1388 N N . CYS A 1 165 ? -61.269 7.884 47.192 1.00 51.34 165 CYS A N 1
ATOM 1389 C CA . CYS A 1 165 ? -61.793 7.792 48.566 1.00 51.34 165 CYS A CA 1
ATOM 1390 C C . CYS A 1 165 ? -62.259 9.138 49.156 1.00 51.34 165 CYS A C 1
ATOM 1392 O O . CYS A 1 165 ? -62.887 9.131 50.215 1.00 51.34 165 CYS A O 1
ATOM 1394 N N . ASP A 1 166 ? -62.000 10.268 48.490 1.00 51.00 166 ASP A N 1
ATOM 1395 C CA . ASP A 1 166 ? -62.335 11.616 48.984 1.00 51.00 166 ASP A CA 1
ATOM 1396 C C . ASP A 1 166 ? -63.650 12.195 48.410 1.00 51.00 166 ASP A C 1
ATOM 1398 O O . ASP A 1 166 ? -63.980 13.357 48.644 1.00 51.00 166 ASP A O 1
ATOM 1402 N N . ASP A 1 167 ? -64.474 11.388 47.729 1.00 49.12 167 ASP A N 1
ATOM 1403 C CA . ASP A 1 167 ? -65.722 11.851 47.091 1.00 49.12 167 ASP A CA 1
ATOM 1404 C C . ASP A 1 167 ? -66.981 11.806 47.995 1.00 49.12 167 ASP A C 1
ATOM 1406 O O . ASP A 1 167 ? -68.113 11.716 47.515 1.00 49.12 167 ASP A O 1
ATOM 1410 N N . VAL A 1 168 ? -66.826 11.900 49.326 1.00 48.94 168 VAL A N 1
ATOM 1411 C CA . VAL A 1 168 ? -67.952 12.156 50.254 1.00 48.94 168 VAL A CA 1
ATOM 1412 C C . VAL A 1 168 ? -67.539 13.052 51.438 1.00 48.94 168 VAL A C 1
ATOM 1414 O O . VAL A 1 168 ? -67.445 12.573 52.562 1.00 48.94 168 VAL A O 1
ATOM 1417 N N . LEU A 1 169 ? -67.353 14.364 51.220 1.00 41.69 169 LEU A N 1
ATOM 1418 C CA . LEU A 1 169 ? -67.909 15.430 52.090 1.00 41.69 169 LEU A CA 1
ATOM 1419 C C . LEU A 1 169 ? -67.714 16.862 51.507 1.00 41.69 169 LEU A C 1
ATOM 1421 O O . LEU A 1 169 ? -66.681 17.496 51.657 1.00 41.69 169 LEU A O 1
ATOM 1425 N N . THR A 1 170 ? -68.780 17.384 50.896 1.00 40.25 170 THR A N 1
ATOM 1426 C CA . THR A 1 170 ? -69.397 18.721 51.097 1.00 40.25 170 THR A CA 1
ATOM 1427 C C . THR A 1 170 ? -68.562 20.037 51.096 1.00 40.25 170 THR A C 1
ATOM 1429 O O . THR A 1 170 ? -68.047 20.462 52.122 1.00 40.25 170 THR A O 1
ATOM 1432 N N . GLN A 1 171 ? -68.732 20.788 49.988 1.00 38.53 171 GLN A N 1
ATOM 1433 C CA . GLN A 1 171 ? -68.980 22.250 49.825 1.00 38.53 171 GLN A CA 1
ATOM 1434 C C . GLN A 1 171 ? -67.861 23.329 49.844 1.00 38.53 171 GLN A C 1
ATOM 1436 O O . GLN A 1 171 ? -66.843 23.187 50.515 1.00 38.53 171 GLN A O 1
ATOM 1441 N N . PRO A 1 172 ? -68.055 24.441 49.079 1.00 45.06 172 PRO A N 1
ATOM 1442 C CA . PRO A 1 172 ? -67.001 25.384 48.714 1.00 45.06 172 PRO A CA 1
ATOM 1443 C C . PRO A 1 172 ? -66.825 26.485 49.765 1.00 45.06 172 PRO A C 1
ATOM 1445 O O . PRO A 1 172 ? -67.771 27.191 50.114 1.00 45.06 172 PRO A O 1
ATOM 1448 N N . LEU A 1 173 ? -65.593 26.690 50.232 1.00 33.91 173 LEU A N 1
ATOM 1449 C CA . LEU A 1 173 ? -65.260 27.845 51.061 1.00 33.91 173 LEU A CA 1
ATOM 1450 C C . LEU A 1 173 ? -64.833 29.025 50.184 1.00 33.91 173 LEU A C 1
ATOM 1452 O O . LEU A 1 173 ? -63.750 29.055 49.604 1.00 33.91 173 LEU A O 1
ATOM 1456 N N . GLN A 1 174 ? -65.727 30.009 50.120 1.00 36.69 174 GLN A N 1
ATOM 1457 C CA . GLN A 1 174 ? -65.494 31.369 49.650 1.00 36.69 174 GLN A CA 1
ATOM 1458 C C . GLN A 1 174 ? -64.378 32.027 50.486 1.00 36.69 174 GLN A C 1
ATOM 1460 O O . GLN A 1 174 ? -64.491 32.106 51.709 1.00 36.69 174 GLN A O 1
ATOM 1465 N N . CYS A 1 175 ? -63.323 32.548 49.858 1.00 32.84 175 CYS A N 1
ATOM 1466 C CA . CYS A 1 175 ? -62.300 33.345 50.542 1.00 32.84 175 CYS A CA 1
ATOM 1467 C C . CYS A 1 175 ? -62.606 34.856 50.430 1.00 32.84 175 CYS A C 1
ATOM 1469 O O . CYS A 1 175 ? -62.790 35.353 49.315 1.00 32.84 175 CYS A O 1
ATOM 1471 N N . PRO A 1 176 ? -62.655 35.623 51.543 1.00 40.41 176 PRO A N 1
ATOM 1472 C CA . PRO A 1 176 ? -62.788 37.074 51.479 1.00 40.41 176 PRO A CA 1
ATOM 1473 C C . PRO A 1 176 ? -61.459 37.760 51.124 1.00 40.41 176 PRO A C 1
ATOM 1475 O O . PRO A 1 176 ? -60.446 37.622 51.805 1.00 40.41 176 PRO A O 1
ATOM 1478 N N . THR A 1 177 ? -61.525 38.553 50.062 1.00 41.62 177 THR A N 1
ATOM 1479 C CA . THR A 1 177 ? -60.651 39.656 49.626 1.00 41.62 177 THR A CA 1
ATOM 1480 C C . THR A 1 177 ? -60.400 40.706 50.728 1.00 41.62 177 THR A C 1
ATOM 1482 O O . THR A 1 177 ? -61.362 41.244 51.269 1.00 41.62 177 THR A O 1
ATOM 1485 N N . THR A 1 178 ? -59.155 41.060 51.102 1.00 41.84 178 THR A N 1
ATOM 1486 C CA . THR A 1 178 ? -58.313 42.224 50.656 1.00 41.84 178 THR A CA 1
ATOM 1487 C C . THR A 1 178 ? -57.571 42.850 51.887 1.00 41.84 178 THR A C 1
ATOM 1489 O O . THR A 1 178 ? -57.735 42.321 52.982 1.00 41.84 178 THR A O 1
ATOM 1492 N N . PRO A 1 179 ? -56.749 43.928 51.791 1.00 51.38 179 PRO A N 1
ATOM 1493 C CA . PRO A 1 179 ? -55.310 43.908 51.460 1.00 51.38 179 PRO A CA 1
ATOM 1494 C C . PRO A 1 179 ? -54.435 44.726 52.460 1.00 51.38 179 PRO A C 1
ATOM 1496 O O . PRO A 1 179 ? -54.950 45.612 53.134 1.00 51.38 179 PRO A O 1
ATOM 1499 N N . LEU A 1 180 ? -53.101 44.558 52.516 1.00 31.31 180 LEU A N 1
ATOM 1500 C CA . LEU A 1 180 ? -52.239 45.675 52.963 1.00 31.31 180 LEU A CA 1
ATOM 1501 C C . LEU A 1 180 ? -50.773 45.599 52.505 1.00 31.31 180 LEU A C 1
ATOM 1503 O O . LEU A 1 180 ? -50.116 44.564 52.568 1.00 31.31 180 LEU A O 1
ATOM 1507 N N . SER A 1 181 ? -50.315 46.762 52.044 1.00 38.41 181 SER A N 1
ATOM 1508 C CA . SER A 1 181 ? -49.045 47.150 51.430 1.00 38.41 181 SER A CA 1
ATOM 1509 C C . SER A 1 181 ? -47.772 46.861 52.234 1.00 38.41 181 SER A C 1
ATOM 1511 O O . SER A 1 181 ? -47.699 47.165 53.419 1.00 38.41 181 SER A O 1
ATOM 1513 N N . SER A 1 182 ? -46.681 46.488 51.558 1.00 35.78 182 SER A N 1
ATOM 1514 C CA . SER A 1 182 ? -45.645 47.422 51.060 1.00 35.78 182 SER A CA 1
ATOM 1515 C C . SER A 1 182 ? -44.296 46.717 50.820 1.00 35.78 182 SER A C 1
ATOM 1517 O O . SER A 1 182 ? -43.744 46.068 51.694 1.00 35.78 182 SER A O 1
ATOM 1519 N N . SER A 1 183 ? -43.808 46.868 49.584 1.00 36.78 183 SER A N 1
ATOM 1520 C CA . SER A 1 183 ? -42.413 46.980 49.126 1.00 36.78 183 SER A CA 1
ATOM 1521 C C . SER A 1 183 ? -41.283 46.333 49.949 1.00 36.78 183 SER A C 1
ATOM 1523 O O . SER A 1 183 ? -40.911 46.842 51.002 1.00 36.78 183 SER A O 1
ATOM 1525 N N . THR A 1 184 ? -40.553 45.378 49.357 1.00 36.25 184 THR A N 1
ATOM 1526 C CA . THR A 1 184 ? -39.228 45.600 48.713 1.00 36.25 184 THR A CA 1
ATOM 1527 C C . THR A 1 184 ? -38.642 44.254 48.231 1.00 36.25 184 THR A C 1
ATOM 1529 O O . THR A 1 184 ? -38.818 43.222 48.867 1.00 36.25 184 THR A O 1
ATOM 1532 N N . ALA A 1 185 ? -38.020 44.289 47.049 1.00 36.59 185 ALA A N 1
ATOM 1533 C CA . ALA A 1 185 ? -37.619 43.200 46.148 1.00 36.59 185 ALA A CA 1
ATOM 1534 C C . ALA A 1 185 ? -36.554 42.209 46.661 1.00 36.59 185 ALA A C 1
ATOM 1536 O O . ALA A 1 185 ? -35.755 42.613 47.492 1.00 36.59 185 ALA A O 1
ATOM 1537 N N . VAL A 1 186 ? -36.457 41.013 46.037 1.00 33.75 186 VAL A N 1
ATOM 1538 C CA . VAL A 1 186 ? -35.242 40.476 45.357 1.00 33.75 186 VAL A CA 1
ATOM 1539 C C . VAL A 1 186 ? -35.644 39.436 44.276 1.00 33.75 186 VAL A C 1
ATOM 1541 O O . VAL A 1 186 ? -36.562 38.645 44.462 1.00 33.75 186 VAL A O 1
ATOM 1544 N N . SER A 1 187 ? -34.954 39.499 43.135 1.00 34.25 187 SER A N 1
ATOM 1545 C CA . SER A 1 187 ? -35.169 38.893 41.809 1.00 34.25 187 SER A CA 1
ATOM 1546 C C . SER A 1 187 ? -35.168 37.355 41.680 1.00 34.25 187 SER A C 1
ATOM 1548 O O . SER A 1 187 ? -34.370 36.667 42.310 1.00 34.25 187 SER A O 1
ATOM 1550 N N . LEU A 1 188 ? -35.967 36.844 40.727 1.00 33.19 188 LEU A N 1
ATOM 1551 C CA . LEU A 1 188 ? -35.849 35.506 40.123 1.00 33.19 188 LEU A CA 1
ATOM 1552 C C . LEU A 1 188 ? -34.957 35.562 38.870 1.00 33.19 188 LEU A C 1
ATOM 1554 O O . LEU A 1 188 ? -35.210 36.359 37.967 1.00 33.19 188 LEU A O 1
ATOM 1558 N N . LEU A 1 189 ? -33.971 34.667 38.782 1.00 35.34 189 LEU A N 1
ATOM 1559 C CA . LEU A 1 189 ? -33.259 34.345 37.545 1.00 35.34 189 LEU A CA 1
ATOM 1560 C C . LEU A 1 189 ? -33.868 33.055 36.973 1.00 35.34 189 LEU A C 1
ATOM 1562 O O . LEU A 1 189 ? -33.651 31.969 37.506 1.00 35.34 189 LEU A O 1
ATOM 1566 N N . THR A 1 190 ? -34.655 33.160 35.905 1.00 30.98 190 THR A N 1
ATOM 1567 C CA . THR A 1 190 ? -35.109 32.002 35.123 1.00 30.98 190 THR A CA 1
ATOM 1568 C C . THR A 1 190 ? -34.096 31.714 34.023 1.00 30.98 190 THR A C 1
ATOM 1570 O O . THR A 1 190 ? -34.013 32.464 33.052 1.00 30.98 190 THR A O 1
ATOM 1573 N N . ALA A 1 191 ? -33.354 30.615 34.149 1.00 32.53 191 ALA A N 1
ATOM 1574 C CA . ALA A 1 191 ? -32.623 30.025 33.036 1.00 32.53 191 ALA A CA 1
ATOM 1575 C C . ALA A 1 191 ? -33.440 28.846 32.490 1.00 32.53 191 ALA A C 1
ATOM 1577 O O . ALA A 1 191 ? -33.459 27.762 33.066 1.00 32.53 191 ALA A O 1
ATOM 1578 N N . THR A 1 192 ? -34.134 29.077 31.379 1.00 34.44 192 THR A N 1
ATOM 1579 C CA . THR A 1 192 ? -34.535 28.017 30.451 1.00 34.44 192 THR A CA 1
ATOM 1580 C C . THR A 1 192 ? -33.537 28.071 29.300 1.00 34.44 192 THR A C 1
ATOM 1582 O O . THR A 1 192 ? -33.405 29.111 28.659 1.00 34.44 192 THR A O 1
ATOM 1585 N N . SER A 1 193 ? -32.779 26.995 29.064 1.00 35.84 193 SER A N 1
ATOM 1586 C CA . SER A 1 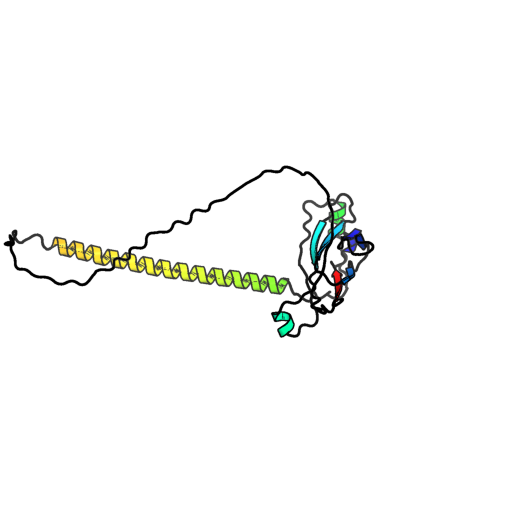193 ? -32.046 26.844 27.806 1.00 35.84 193 SER A CA 1
ATOM 1587 C C . SER A 1 193 ? -32.763 25.825 26.932 1.00 35.84 193 SER A C 1
ATOM 1589 O O . SER A 1 193 ? -33.074 24.699 27.319 1.00 35.84 193 SER A O 1
ATOM 1591 N N . SER A 1 194 ? -33.099 26.326 25.755 1.00 41.25 194 SER A N 1
ATOM 1592 C CA . SER A 1 194 ? -33.722 25.662 24.634 1.00 41.25 194 SER A CA 1
ATOM 1593 C C . SER A 1 194 ? -32.767 24.686 23.954 1.00 41.25 194 SER A C 1
ATOM 1595 O O . SER A 1 194 ? -31.549 24.857 23.952 1.00 41.25 194 SER A O 1
ATOM 1597 N N . ALA A 1 195 ? -33.374 23.676 23.336 1.00 36.56 195 ALA A N 1
ATOM 1598 C CA . ALA A 1 195 ? -32.744 22.719 22.447 1.00 36.56 195 ALA A CA 1
ATOM 1599 C C . ALA A 1 195 ? -31.975 23.407 21.305 1.00 36.56 195 ALA A C 1
ATOM 1601 O O . ALA A 1 195 ? -32.502 24.304 20.649 1.00 36.56 195 ALA A O 1
ATOM 1602 N N . SER A 1 196 ? -30.768 22.911 21.025 1.00 32.66 196 SER A N 1
ATOM 1603 C CA . SER A 1 196 ? -30.036 23.197 19.791 1.00 32.66 196 SER A CA 1
ATOM 1604 C C . SER A 1 196 ? -29.998 21.939 18.933 1.00 32.66 196 SER A C 1
ATOM 1606 O O . SER A 1 196 ? -29.227 21.013 19.176 1.00 32.66 196 SER A O 1
ATOM 1608 N N . THR A 1 197 ? -30.856 21.915 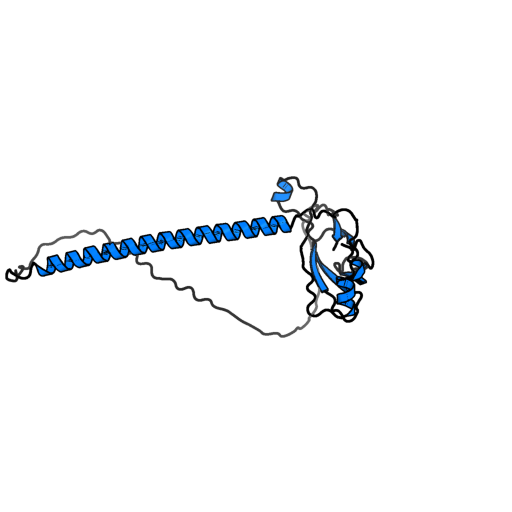17.919 1.00 32.72 197 THR A N 1
ATOM 1609 C CA . THR A 1 197 ? -30.733 21.065 16.733 1.00 32.72 197 THR A CA 1
ATOM 1610 C C . THR A 1 197 ? -29.587 21.589 15.870 1.00 32.72 197 THR A C 1
ATOM 1612 O O . THR A 1 197 ? -29.653 22.715 15.377 1.00 32.72 197 THR A O 1
ATOM 1615 N N . VAL A 1 198 ? -28.542 20.787 15.667 1.00 30.36 198 VAL A N 1
ATOM 1616 C CA . VAL A 1 198 ? -27.474 21.098 14.708 1.00 30.36 198 VAL A CA 1
ATOM 1617 C C . VAL A 1 198 ? -27.931 20.648 13.323 1.00 30.36 198 VAL A C 1
ATOM 1619 O O . VAL A 1 198 ? -28.106 19.457 13.077 1.00 30.36 198 VAL A O 1
ATOM 1622 N N . SER A 1 199 ? -28.145 21.616 12.432 1.00 30.09 199 SER A N 1
ATOM 1623 C CA . SER A 1 199 ? -28.353 21.379 11.002 1.00 30.09 199 SER A CA 1
ATOM 1624 C C . SER A 1 199 ? -27.004 21.426 10.288 1.00 30.09 199 SER A C 1
ATOM 1626 O O . SER A 1 199 ? -26.227 22.361 10.474 1.00 30.09 199 SER A O 1
ATOM 1628 N N . LEU A 1 200 ? -26.726 20.395 9.494 1.00 28.12 200 LEU A N 1
ATOM 1629 C CA . LEU A 1 200 ? -25.550 20.284 8.638 1.00 28.12 200 LEU A CA 1
ATOM 1630 C C . LEU A 1 200 ? -25.807 21.067 7.344 1.00 28.12 200 LEU A C 1
ATOM 1632 O O . LEU A 1 200 ? -26.647 20.657 6.546 1.00 28.12 200 LEU A O 1
ATOM 1636 N N . ASN A 1 201 ? -25.078 22.163 7.122 1.00 30.20 201 ASN A N 1
ATOM 1637 C CA . ASN A 1 201 ? -25.020 22.810 5.812 1.00 30.20 201 ASN A CA 1
ATOM 1638 C C . ASN A 1 201 ? -23.829 22.259 5.022 1.00 30.20 201 ASN A C 1
ATOM 1640 O O . ASN A 1 201 ? -22.670 22.493 5.358 1.00 30.20 201 ASN A O 1
ATOM 1644 N N . VAL A 1 202 ? -24.156 21.530 3.958 1.00 28.61 202 VAL A N 1
ATOM 1645 C CA . VAL A 1 202 ? -23.269 21.184 2.848 1.00 28.61 202 VAL A CA 1
ATOM 1646 C C . VAL A 1 202 ? -23.268 22.369 1.883 1.00 28.61 202 VAL A C 1
ATOM 1648 O O . VAL A 1 202 ? -24.312 22.699 1.326 1.00 28.61 202 VAL A O 1
ATOM 1651 N N . SER A 1 203 ? -22.107 22.990 1.670 1.00 27.42 203 SER A N 1
ATOM 1652 C CA . SER A 1 203 ? -21.892 23.916 0.555 1.00 27.42 203 SER A CA 1
ATOM 1653 C C . SER A 1 203 ? -21.044 23.225 -0.504 1.00 27.42 203 SER A C 1
ATOM 1655 O O . SER A 1 203 ? -19.872 22.928 -0.288 1.00 27.42 203 SER A O 1
ATOM 1657 N N . VAL A 1 204 ? -21.684 22.957 -1.638 1.00 30.03 204 VAL A N 1
ATOM 1658 C CA . VAL A 1 204 ? -21.068 22.603 -2.915 1.00 30.03 204 VAL A CA 1
ATOM 1659 C C . VAL A 1 204 ? -20.901 23.909 -3.680 1.00 30.03 204 VAL A C 1
ATOM 1661 O O . VAL A 1 204 ? -21.892 24.611 -3.869 1.00 30.03 204 VAL A O 1
ATOM 1664 N N . ASP A 1 205 ? -19.694 24.219 -4.145 1.00 28.84 205 ASP A N 1
ATOM 1665 C CA . ASP A 1 205 ? -19.538 25.140 -5.268 1.00 28.84 205 ASP A CA 1
ATOM 1666 C C . ASP A 1 205 ? -18.497 24.607 -6.255 1.00 28.84 205 ASP A C 1
ATOM 1668 O O . ASP A 1 205 ? -17.403 24.177 -5.887 1.00 28.84 205 ASP A O 1
ATOM 1672 N N . ASN A 1 206 ? -18.922 24.587 -7.512 1.00 29.53 206 ASN A N 1
ATOM 1673 C CA . ASN A 1 206 ? -18.232 24.120 -8.704 1.00 29.53 206 ASN A CA 1
ATOM 1674 C C . ASN A 1 206 ? -18.128 25.340 -9.624 1.00 29.53 206 ASN A C 1
ATOM 1676 O O . ASN A 1 206 ? -19.161 25.909 -9.968 1.00 29.53 206 ASN A O 1
ATOM 1680 N N . GLY A 1 207 ? -16.940 25.683 -10.128 1.00 29.09 207 GLY A N 1
ATOM 1681 C CA . GLY A 1 207 ? -16.856 26.683 -11.197 1.00 29.09 207 GLY A CA 1
ATOM 1682 C C . GLY A 1 207 ? -15.449 27.137 -11.564 1.00 29.09 207 GLY A C 1
ATOM 1683 O O . GLY A 1 207 ? -14.868 27.990 -10.908 1.00 29.09 207 GLY A O 1
ATOM 1684 N N . ALA A 1 208 ? -14.921 26.581 -12.654 1.00 27.77 208 ALA A N 1
ATOM 1685 C CA . ALA A 1 208 ? -13.678 26.976 -13.316 1.00 27.77 208 ALA A CA 1
ATOM 1686 C C . ALA A 1 208 ? -13.789 28.331 -14.048 1.00 27.77 208 ALA A C 1
ATOM 1688 O O . ALA A 1 208 ? -14.877 28.658 -14.508 1.00 27.77 208 ALA A O 1
ATOM 1689 N N . THR A 1 209 ? -12.669 29.049 -14.253 1.00 30.16 209 THR A N 1
ATOM 1690 C CA . THR A 1 209 ? -12.222 29.687 -15.527 1.00 30.16 209 THR A CA 1
ATOM 1691 C C . THR A 1 209 ? -10.766 30.193 -15.379 1.00 30.16 209 THR A C 1
ATOM 1693 O O . THR A 1 209 ? -10.319 30.532 -14.289 1.00 30.16 209 THR A O 1
ATOM 1696 N N . THR A 1 210 ? -10.016 30.162 -16.484 1.00 31.30 210 THR A N 1
ATOM 1697 C CA . THR A 1 210 ? -8.549 30.245 -16.664 1.00 31.30 210 THR A CA 1
ATOM 1698 C C . THR A 1 210 ? -8.029 31.697 -16.947 1.00 31.30 210 THR A C 1
ATOM 1700 O O . THR A 1 210 ? -8.761 32.629 -16.628 1.00 31.30 210 THR A O 1
ATOM 1703 N N . PRO A 1 211 ? -6.799 31.983 -17.472 1.00 36.75 211 PRO A N 1
ATOM 1704 C CA . PRO A 1 211 ? -5.889 32.986 -16.887 1.00 36.75 211 PRO A CA 1
ATOM 1705 C C . PRO A 1 211 ? -5.617 34.211 -17.798 1.00 36.75 211 PRO A C 1
ATOM 1707 O O . PRO A 1 211 ? -5.930 34.207 -18.987 1.00 36.75 211 PRO A O 1
ATOM 1710 N N . THR A 1 212 ? -4.961 35.266 -17.292 1.00 27.08 212 THR A N 1
ATOM 1711 C CA . THR A 1 212 ? -4.336 36.305 -18.143 1.00 27.08 212 THR A CA 1
ATOM 1712 C C . THR A 1 212 ? -3.088 36.908 -17.485 1.00 27.08 212 THR A C 1
ATOM 1714 O O . THR A 1 212 ? -3.084 37.262 -16.311 1.00 27.08 212 THR A O 1
ATOM 1717 N N . THR A 1 213 ? -2.023 36.981 -18.280 1.00 25.02 213 THR A N 1
ATOM 1718 C CA . THR A 1 213 ? -0.657 37.471 -18.032 1.00 25.02 213 THR A CA 1
ATOM 1719 C C . THR A 1 213 ? -0.551 38.995 -18.162 1.00 25.02 213 THR A C 1
ATOM 1721 O O . THR A 1 213 ? -1.092 39.488 -19.141 1.00 25.02 213 THR A O 1
ATOM 1724 N N . VAL A 1 214 ? 0.241 39.700 -17.327 1.00 26.59 214 VAL A N 1
ATOM 1725 C CA . VAL A 1 214 ? 1.094 40.854 -17.739 1.00 26.59 214 VAL A CA 1
ATOM 1726 C C . VAL A 1 214 ? 2.300 41.038 -16.785 1.00 26.59 214 VAL A C 1
ATOM 1728 O O . VAL A 1 214 ? 2.172 41.003 -15.567 1.00 26.59 214 VAL A O 1
ATOM 1731 N N . THR A 1 215 ? 3.462 41.246 -17.405 1.00 24.48 215 THR A N 1
ATOM 1732 C CA . THR A 1 215 ? 4.833 41.554 -16.942 1.00 24.48 215 THR A CA 1
ATOM 1733 C C . THR A 1 215 ? 5.030 42.963 -16.345 1.00 24.48 215 THR A C 1
ATOM 1735 O O . THR A 1 215 ? 4.445 43.904 -16.868 1.00 24.48 215 THR A O 1
ATOM 1738 N N . THR A 1 216 ? 5.945 43.159 -15.372 1.00 26.83 216 THR A N 1
ATOM 1739 C CA . THR A 1 216 ? 7.060 44.164 -15.382 1.00 26.83 216 THR A CA 1
ATOM 1740 C C . THR A 1 216 ? 7.894 44.170 -14.086 1.00 26.83 216 THR A C 1
ATOM 1742 O O . THR A 1 216 ? 7.434 43.767 -13.025 1.00 26.83 216 THR A O 1
ATOM 1745 N N . ALA A 1 217 ? 9.162 44.574 -14.224 1.00 25.64 217 ALA A N 1
ATOM 1746 C CA . ALA A 1 217 ? 10.273 44.477 -13.275 1.00 25.64 217 ALA A CA 1
ATOM 1747 C C . ALA A 1 217 ? 10.548 45.784 -12.497 1.00 25.64 217 ALA A C 1
ATOM 1749 O O . ALA A 1 217 ? 10.279 46.850 -13.040 1.00 25.64 217 ALA A O 1
ATOM 1750 N N . ALA A 1 218 ? 11.169 45.691 -11.306 1.00 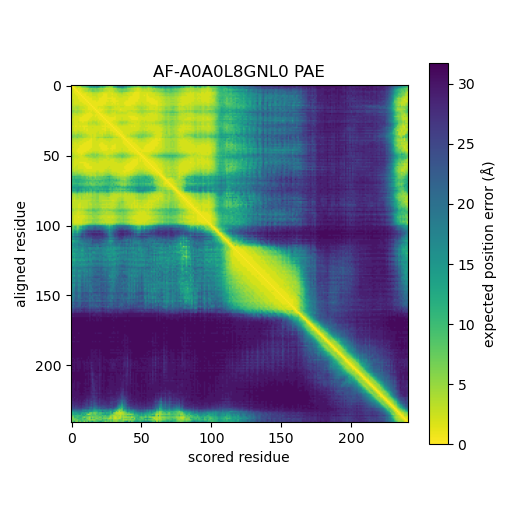27.39 218 ALA A N 1
ATOM 1751 C CA . ALA A 1 218 ? 12.384 46.425 -10.871 1.00 27.39 218 ALA A CA 1
ATOM 1752 C C . ALA A 1 218 ? 12.555 46.469 -9.325 1.00 27.39 218 ALA A C 1
ATOM 1754 O O . ALA A 1 218 ? 11.704 46.981 -8.611 1.00 27.39 218 ALA A O 1
ATOM 1755 N N . THR A 1 219 ? 13.691 45.924 -8.870 1.00 24.92 219 THR A N 1
ATOM 1756 C CA . THR A 1 219 ? 14.668 46.412 -7.862 1.00 24.92 219 THR A CA 1
ATOM 1757 C C . THR A 1 219 ? 14.208 47.152 -6.585 1.00 24.92 219 THR A C 1
ATOM 1759 O O . THR A 1 219 ? 13.737 48.277 -6.677 1.00 24.92 219 THR A O 1
ATOM 1762 N N . SER A 1 220 ? 14.515 46.608 -5.389 1.00 25.23 220 SER A N 1
ATOM 1763 C CA . SER A 1 220 ? 15.543 47.135 -4.446 1.00 25.23 220 SER A CA 1
ATOM 1764 C C . SER A 1 220 ? 15.485 46.498 -3.030 1.00 25.23 220 SER A C 1
ATOM 1766 O O . SER A 1 220 ? 14.438 46.486 -2.397 1.00 25.23 220 SER A O 1
ATOM 1768 N N . GLU A 1 221 ? 16.649 46.009 -2.572 1.00 28.66 221 GLU A N 1
ATOM 1769 C CA . GLU A 1 221 ? 17.241 46.058 -1.208 1.00 28.66 221 GLU A CA 1
ATOM 1770 C C . GLU A 1 221 ? 16.582 45.403 0.048 1.00 28.66 221 GLU A C 1
ATOM 1772 O O . GLU A 1 221 ? 15.688 45.945 0.684 1.00 28.66 221 GLU A O 1
ATOM 1777 N N . VAL A 1 222 ? 17.130 44.227 0.428 1.00 30.77 222 VAL A N 1
ATOM 1778 C CA . VAL A 1 222 ? 17.796 43.820 1.712 1.00 30.77 222 VAL A CA 1
ATOM 1779 C C . VAL A 1 222 ? 17.394 44.601 2.993 1.00 30.77 222 VAL A C 1
ATOM 1781 O O . VAL A 1 222 ? 17.565 45.817 3.011 1.00 30.77 222 VAL A O 1
ATOM 1784 N N . PRO A 1 223 ? 17.003 43.943 4.124 1.00 37.19 223 PRO A N 1
ATOM 1785 C CA . PRO A 1 223 ? 18.015 43.302 4.979 1.00 37.19 223 PRO A CA 1
ATOM 1786 C C . PRO A 1 223 ? 17.636 42.072 5.824 1.00 37.19 223 PRO A C 1
ATOM 1788 O O . PRO A 1 223 ? 16.483 41.779 6.120 1.00 37.19 223 PRO A O 1
ATOM 1791 N N . THR A 1 224 ? 18.711 41.475 6.355 1.00 29.66 224 THR A N 1
ATOM 1792 C CA . THR A 1 224 ? 18.812 40.668 7.587 1.00 29.66 224 THR A CA 1
ATOM 1793 C C . THR A 1 224 ? 18.827 39.151 7.397 1.00 29.66 224 THR A C 1
ATOM 1795 O O . THR A 1 224 ? 17.838 38.444 7.563 1.00 29.66 224 THR A O 1
ATOM 1798 N N . SER A 1 225 ? 20.026 38.638 7.116 1.00 28.94 225 SER A N 1
ATOM 1799 C CA . SER A 1 225 ? 20.383 37.232 7.277 1.00 28.94 225 SER A CA 1
ATOM 1800 C C . SER A 1 225 ? 20.361 36.843 8.760 1.00 28.94 225 SER A C 1
ATOM 1802 O O . SER A 1 225 ? 21.337 37.045 9.481 1.00 28.94 225 SER A O 1
ATOM 1804 N N . LEU A 1 226 ? 19.260 36.244 9.207 1.00 29.02 226 LEU A N 1
ATOM 1805 C CA . LEU A 1 226 ? 19.296 35.274 10.295 1.00 29.02 226 LEU A CA 1
ATOM 1806 C C . LEU A 1 226 ? 19.736 33.951 9.671 1.00 29.02 226 LEU A C 1
ATOM 1808 O O . LEU A 1 226 ? 18.953 33.265 9.017 1.00 29.02 226 LEU A O 1
ATOM 1812 N N . SER A 1 227 ? 21.017 33.618 9.819 1.00 27.77 227 SER A N 1
ATOM 1813 C CA . SER A 1 227 ? 21.540 32.30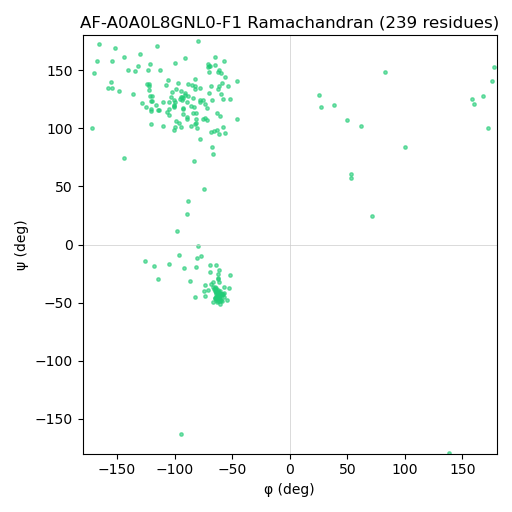5 9.461 1.00 27.77 227 SER A CA 1
ATOM 1814 C C . SER A 1 227 ? 20.962 31.263 10.417 1.00 27.77 227 SER A C 1
ATOM 1816 O O . SER A 1 227 ? 21.588 30.892 11.410 1.00 27.77 227 SER A O 1
ATOM 1818 N N . ILE A 1 228 ? 19.755 30.785 10.116 1.00 30.05 228 ILE A N 1
ATOM 1819 C CA . ILE A 1 228 ? 19.306 29.477 10.577 1.00 30.05 228 ILE A CA 1
ATOM 1820 C C . ILE A 1 228 ? 20.172 28.486 9.809 1.00 30.05 228 ILE A C 1
ATOM 1822 O O . ILE A 1 228 ? 19.929 28.181 8.643 1.00 30.05 228 ILE A O 1
ATOM 1826 N N . SER A 1 229 ? 21.237 28.027 10.459 1.00 29.83 229 SER A N 1
ATOM 1827 C CA . SER A 1 229 ? 21.944 26.823 10.049 1.00 29.83 229 SER A CA 1
ATOM 1828 C C . SER A 1 229 ? 20.995 25.644 10.262 1.00 29.83 229 SER A C 1
ATOM 1830 O O . SER A 1 229 ? 21.075 24.906 11.238 1.00 29.83 229 SER A O 1
ATOM 1832 N N . SER A 1 230 ? 20.050 25.480 9.334 1.00 35.69 230 SER A N 1
ATOM 1833 C CA . SER A 1 230 ? 19.444 24.185 9.071 1.00 35.69 230 SER A CA 1
ATOM 1834 C C . SER A 1 230 ? 20.597 23.312 8.608 1.00 35.69 230 SER A C 1
ATOM 1836 O O . SER A 1 230 ? 21.001 23.363 7.446 1.00 35.69 230 SER A O 1
ATOM 1838 N N . SER A 1 231 ? 21.183 22.574 9.544 1.00 36.94 231 SER A N 1
ATOM 1839 C CA . SER A 1 231 ? 22.030 21.437 9.233 1.00 36.94 231 SER A CA 1
ATOM 1840 C C . SER A 1 231 ? 21.168 20.508 8.390 1.00 36.94 231 SER A C 1
ATOM 1842 O O . SER A 1 231 ? 20.324 19.777 8.904 1.00 36.94 231 SER A O 1
ATOM 1844 N N . ALA A 1 232 ? 21.309 20.630 7.068 1.00 38.75 232 ALA A N 1
ATOM 1845 C CA . ALA A 1 232 ? 20.681 19.740 6.119 1.00 38.75 232 ALA A CA 1
ATOM 1846 C C . ALA A 1 232 ? 21.190 18.349 6.493 1.00 38.75 232 ALA A C 1
ATOM 1848 O O . ALA A 1 232 ? 22.357 18.017 6.289 1.00 38.75 232 ALA A O 1
ATOM 1849 N N . THR A 1 233 ? 20.356 17.592 7.193 1.00 55.75 233 THR A N 1
ATOM 1850 C CA . THR A 1 233 ? 20.721 16.269 7.670 1.00 55.75 233 THR A CA 1
ATOM 1851 C C . THR A 1 233 ? 20.405 15.338 6.520 1.00 55.75 233 THR A C 1
ATOM 1853 O O . THR A 1 233 ? 19.240 15.065 6.242 1.00 55.75 233 THR A O 1
ATOM 1856 N N . THR A 1 234 ? 21.438 14.928 5.782 1.00 58.97 234 THR A N 1
ATOM 1857 C CA . THR A 1 234 ? 21.281 13.920 4.736 1.00 58.97 234 THR A CA 1
ATOM 1858 C C . THR A 1 234 ? 20.848 12.628 5.411 1.00 58.97 234 THR A C 1
ATOM 1860 O O . THR A 1 234 ? 21.628 12.038 6.156 1.00 58.97 234 THR A O 1
ATOM 1863 N N . SER A 1 235 ? 19.623 12.183 5.160 1.00 72.69 235 SER A N 1
ATOM 1864 C CA . SER A 1 235 ? 19.153 10.886 5.651 1.00 72.69 235 SER A CA 1
ATOM 1865 C C . SER A 1 235 ? 19.270 9.854 4.536 1.00 72.69 235 SER A C 1
ATOM 1867 O O . SER A 1 235 ? 18.902 10.141 3.396 1.00 72.69 235 SER A O 1
ATOM 1869 N N . ILE A 1 236 ? 19.814 8.677 4.855 1.00 73.25 236 ILE A N 1
ATOM 1870 C CA . ILE A 1 236 ? 19.792 7.504 3.972 1.00 73.25 236 ILE A CA 1
ATOM 1871 C C . ILE A 1 236 ? 18.449 6.816 4.185 1.00 73.25 236 ILE A C 1
ATOM 1873 O O . ILE A 1 236 ? 18.110 6.476 5.315 1.00 73.25 236 ILE A O 1
ATOM 1877 N N . ASN A 1 237 ? 17.709 6.598 3.106 1.00 74.69 237 ASN A N 1
ATOM 1878 C CA . ASN A 1 237 ? 16.411 5.944 3.139 1.00 74.69 237 ASN A CA 1
ATOM 1879 C C . ASN A 1 237 ? 16.426 4.752 2.208 1.00 74.69 237 ASN A C 1
ATOM 1881 O O . ASN A 1 237 ? 16.912 4.867 1.086 1.00 74.69 237 ASN A O 1
ATOM 1885 N N . THR A 1 238 ? 15.844 3.650 2.658 1.00 78.50 238 THR A N 1
ATOM 1886 C CA . THR A 1 238 ? 15.586 2.478 1.829 1.00 78.50 238 THR A CA 1
ATOM 1887 C C . THR A 1 238 ? 14.083 2.298 1.752 1.00 78.50 238 THR A C 1
ATOM 1889 O O . THR A 1 238 ? 13.426 2.145 2.777 1.00 78.50 238 THR A O 1
ATOM 1892 N N . LEU A 1 239 ? 13.545 2.344 0.538 1.00 72.38 239 LEU A N 1
ATOM 1893 C CA . LEU A 1 239 ? 12.161 1.989 0.266 1.00 72.38 239 LEU A CA 1
ATOM 1894 C C . LEU A 1 239 ? 12.139 0.577 -0.299 1.00 72.38 239 LEU A C 1
ATOM 1896 O O . LEU A 1 239 ? 12.736 0.359 -1.349 1.00 72.38 239 LEU A O 1
ATOM 1900 N N . SER A 1 240 ? 11.451 -0.343 0.366 1.00 69.25 240 SER A N 1
ATOM 1901 C CA . SER A 1 240 ? 11.284 -1.739 -0.040 1.00 69.25 240 SER A CA 1
ATOM 1902 C C . SER A 1 240 ? 9.803 -2.084 -0.212 1.00 69.25 240 SER A C 1
ATOM 1904 O O . SER A 1 240 ? 8.934 -1.441 0.381 1.00 69.25 240 SER A O 1
ATOM 1906 N N . ILE A 1 241 ? 9.524 -3.097 -1.035 1.00 70.19 241 ILE A N 1
ATOM 1907 C CA . ILE A 1 241 ? 8.239 -3.814 -1.054 1.00 70.19 241 ILE A CA 1
ATOM 1908 C C . ILE A 1 241 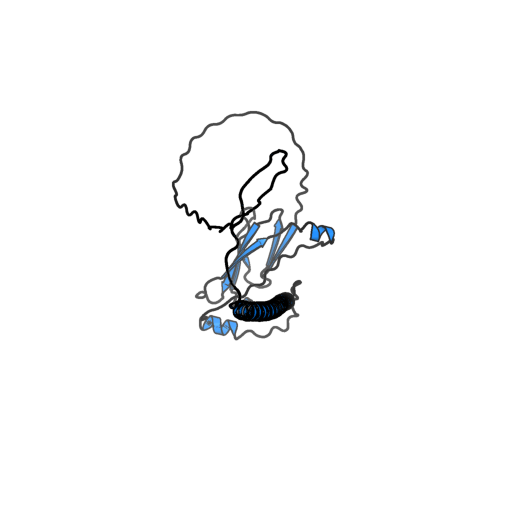? 8.422 -5.291 -0.713 1.00 70.19 241 ILE A C 1
ATOM 1910 O O . ILE A 1 241 ? 9.530 -5.825 -0.968 1.00 70.19 241 ILE A O 1
#

Nearest PDB structures (foldseek):
  5xtz-assembly1_A  TM=9.797E-01  e=4.666E-12  Homo sapiens
  8x15-assembly1_W  TM=7.590E-01  e=8.957E-14  Homo sapiens
  5xtz-assembly2_D  TM=9.822E-01  e=1.146E-11  Homo sapiens
  8iiy-assembly1_A  TM=9.509E-01  e=3.898E-12  Escherichia coli
  5y8v-assembly4_D  TM=9.778E-01  e=1.184E-10  Homo sapiens

Organism: Octopus bimaculoides (NCBI:txid37653)

pLDDT: mean 72.17, std 26.43, range [24.48, 98.06]

Mean predicted aligned error: 19.09 Å

Foldseek 3Di:
DAPLLWWQWKWKQADPPDDPSTDIGGHPQNKDKDKAQDWDWIWIWTDTPPNVDDIDIDIDTDDDDDDPVCVVVVPPDDDDDDDDDDDDDPDDPSSVCSVPPDDPDPDPPPDDPDPVVVVVVVVVVVVVVVVVVVVVVVVVVVVVVVVVVVVVVVVVVVVVVVVVVPPDDDDDDDDDDDDDDDDDDDDDDDDDDDDDDDDDDDDDDDDDDDDDDDDDDDDDDDDDDPPPPPVSDIDIDMDGD